Protein AF-A0A9D4CLV8-F1 (afdb_monomer_lite)

pLDDT: mean 76.29, std 23.15, range [31.86, 97.88]

Organism: Dreissena polymorpha (NCBI:txid45954)

Structure (mmCIF, N/CA/C/O backbone):
data_AF-A0A9D4CLV8-F1
#
_entry.id   AF-A0A9D4CLV8-F1
#
loop_
_atom_site.group_PDB
_atom_site.id
_atom_site.type_symbol
_atom_site.label_atom_id
_atom_site.label_alt_id
_atom_site.label_comp_id
_atom_site.label_asym_id
_atom_site.label_entity_id
_atom_site.label_seq_id
_atom_site.pdbx_PDB_ins_code
_atom_site.Cartn_x
_atom_site.Cartn_y
_atom_site.Cartn_z
_atom_site.occupancy
_atom_site.B_iso_or_equiv
_atom_site.auth_seq_id
_atom_site.auth_comp_id
_atom_site.auth_asym_id
_atom_site.auth_atom_id
_atom_site.pdbx_PDB_model_num
ATOM 1 N N . ASN A 1 1 ? -19.626 9.223 11.998 1.00 56.03 1 ASN A N 1
ATOM 2 C CA . ASN A 1 1 ? -18.799 8.449 11.043 1.00 56.03 1 ASN A CA 1
ATOM 3 C C . ASN A 1 1 ? -17.435 9.093 10.939 1.00 56.03 1 ASN A C 1
ATOM 5 O O . ASN A 1 1 ? -17.277 10.056 10.202 1.00 56.03 1 ASN A O 1
ATOM 9 N N . SER A 1 2 ? -16.484 8.570 11.696 1.00 70.06 2 SER A N 1
ATOM 10 C CA . SER A 1 2 ? -15.141 9.127 11.896 1.00 70.06 2 SER A CA 1
ATOM 11 C C . SER A 1 2 ? -14.200 8.868 10.700 1.00 70.06 2 SER A C 1
ATOM 13 O O . SER A 1 2 ? -13.215 9.575 10.534 1.00 70.06 2 SER A O 1
ATOM 15 N N . PHE A 1 3 ? -14.545 7.927 9.802 1.00 79.56 3 PHE A N 1
ATOM 16 C CA . PHE A 1 3 ? -13.792 7.626 8.574 1.00 79.56 3 PHE A CA 1
ATOM 17 C C . PHE A 1 3 ? -14.698 7.566 7.327 1.00 79.56 3 PHE A C 1
ATOM 19 O O . PHE A 1 3 ? -15.797 6.998 7.397 1.00 79.56 3 PHE A O 1
ATOM 26 N N . PRO A 1 4 ? -14.254 8.084 6.163 1.00 87.50 4 PRO A N 1
ATOM 27 C CA . PRO A 1 4 ? -14.940 7.881 4.889 1.00 87.50 4 PRO A CA 1
ATOM 28 C C . PRO A 1 4 ? -15.003 6.395 4.513 1.00 87.50 4 PRO A C 1
ATOM 30 O O . PRO A 1 4 ? -14.006 5.681 4.600 1.00 87.50 4 PRO A O 1
ATOM 33 N N . LYS A 1 5 ? -16.159 5.931 4.018 1.00 80.31 5 LYS A N 1
ATOM 34 C CA . LYS A 1 5 ? -16.398 4.506 3.701 1.00 80.31 5 LYS A CA 1
ATOM 35 C C . LYS A 1 5 ? -15.402 3.906 2.697 1.00 80.31 5 LYS A C 1
ATOM 37 O O . LYS A 1 5 ? -15.170 2.706 2.735 1.00 80.31 5 LYS A O 1
ATOM 42 N N . GLN A 1 6 ? -14.849 4.721 1.798 1.00 91.38 6 GLN A N 1
ATOM 43 C CA . GLN A 1 6 ? -13.963 4.276 0.715 1.00 91.38 6 GLN A CA 1
ATOM 44 C C . GLN A 1 6 ? -12.471 4.486 1.013 1.00 91.38 6 GLN A C 1
ATOM 46 O O . GLN A 1 6 ? -11.639 4.035 0.233 1.00 91.38 6 GLN A O 1
ATOM 51 N N . LEU A 1 7 ? -12.117 5.122 2.139 1.00 93.06 7 LEU A N 1
ATOM 52 C CA . LEU A 1 7 ? -10.733 5.496 2.457 1.00 93.06 7 LEU A CA 1
ATOM 53 C C . LEU A 1 7 ? -9.780 4.296 2.371 1.00 93.06 7 LEU A C 1
ATOM 55 O O . LEU A 1 7 ? -8.791 4.327 1.646 1.00 93.06 7 LEU A O 1
ATOM 59 N N . TRP A 1 8 ? -10.113 3.217 3.079 1.00 94.19 8 TRP A N 1
ATOM 60 C CA . TRP A 1 8 ? -9.273 2.021 3.149 1.00 94.19 8 TRP A CA 1
ATOM 61 C C . TRP A 1 8 ? -9.201 1.260 1.825 1.00 94.19 8 TRP A C 1
ATOM 63 O O . TRP A 1 8 ? -8.183 0.640 1.533 1.00 94.19 8 TRP A O 1
ATOM 73 N N . ASN A 1 9 ? -10.249 1.345 1.001 1.00 93.31 9 ASN A N 1
ATOM 74 C CA . ASN A 1 9 ? -10.238 0.744 -0.330 1.00 93.31 9 ASN A CA 1
ATOM 75 C C . ASN A 1 9 ? -9.238 1.474 -1.229 1.00 93.31 9 ASN A C 1
ATOM 77 O O . ASN A 1 9 ? -8.405 0.821 -1.839 1.00 93.31 9 ASN A O 1
ATOM 81 N N . HIS A 1 10 ? -9.223 2.811 -1.209 1.00 95.44 10 HIS A N 1
ATOM 82 C CA . HIS A 1 10 ? -8.234 3.582 -1.966 1.00 95.44 10 HIS A CA 1
ATOM 83 C C . HIS A 1 10 ? -6.796 3.279 -1.542 1.00 95.44 10 HIS A C 1
ATOM 85 O O . HIS A 1 10 ? -5.936 3.135 -2.404 1.00 95.44 10 HIS A O 1
ATOM 91 N N . TYR A 1 11 ? -6.527 3.132 -0.241 1.00 96.00 11 TYR A N 1
ATOM 92 C CA . TYR A 1 11 ? -5.196 2.723 0.221 1.00 96.00 11 TYR A CA 1
ATOM 93 C C . TYR A 1 11 ? -4.833 1.300 -0.224 1.00 96.00 11 TYR A C 1
ATOM 95 O O . TYR A 1 11 ? -3.697 1.066 -0.628 1.00 96.00 11 TYR A O 1
ATOM 103 N N . SER A 1 12 ? -5.777 0.355 -0.169 1.00 94.19 12 SER A N 1
ATOM 104 C CA . SER A 1 12 ? -5.554 -1.024 -0.626 1.00 94.19 12 SER A CA 1
ATOM 105 C C . SER A 1 12 ? -5.268 -1.079 -2.129 1.00 94.19 12 SER A C 1
ATOM 107 O O . SER A 1 12 ? -4.289 -1.695 -2.547 1.00 94.19 12 SER A O 1
ATOM 109 N N . ASP A 1 13 ? -6.076 -0.385 -2.930 1.00 95.44 13 ASP A N 1
ATOM 110 C CA . ASP A 1 13 ? -5.922 -0.316 -4.382 1.00 95.44 13 ASP A CA 1
ATOM 111 C C . ASP A 1 13 ? -4.606 0.367 -4.756 1.00 95.44 13 ASP A C 1
ATOM 113 O O . ASP A 1 13 ? -3.858 -0.147 -5.589 1.00 95.44 13 ASP A O 1
ATOM 117 N N . TYR A 1 14 ? -4.271 1.473 -4.082 1.00 97.00 14 TYR A N 1
ATOM 118 C CA . TYR A 1 14 ? -3.004 2.163 -4.290 1.00 97.00 14 TYR A CA 1
ATOM 119 C C . TYR A 1 14 ? -1.811 1.273 -3.945 1.00 97.00 14 TYR A C 1
ATOM 121 O O . TYR A 1 14 ? -0.874 1.201 -4.729 1.00 97.00 14 TYR A O 1
ATOM 129 N N . ALA A 1 15 ? -1.831 0.560 -2.813 1.00 95.50 15 ALA A N 1
ATOM 130 C CA . ALA A 1 15 ? -0.729 -0.318 -2.422 1.00 95.50 15 ALA A CA 1
ATOM 131 C C . ALA A 1 15 ? -0.494 -1.449 -3.436 1.00 95.50 15 ALA A C 1
ATOM 133 O O . ALA A 1 15 ? 0.653 -1.737 -3.782 1.00 95.50 15 ALA A O 1
ATOM 134 N N . LYS A 1 16 ? -1.575 -2.037 -3.964 1.00 94.38 16 LYS A N 1
ATOM 135 C CA . LYS A 1 16 ? -1.508 -3.045 -5.034 1.00 94.38 16 LYS A CA 1
ATOM 136 C C . LYS A 1 16 ? -0.963 -2.449 -6.327 1.00 94.38 16 LYS A C 1
ATOM 138 O O . LYS A 1 16 ? -0.052 -3.005 -6.935 1.00 94.38 16 LYS A O 1
ATOM 143 N N . GLN A 1 17 ? -1.493 -1.303 -6.748 1.00 95.88 17 GLN A N 1
ATOM 144 C CA . GLN A 1 17 ? -1.055 -0.637 -7.972 1.00 95.88 17 GLN A CA 1
ATOM 145 C C . GLN A 1 17 ? 0.387 -0.131 -7.866 1.00 95.88 17 GLN A C 1
ATOM 147 O O . GLN A 1 17 ? 1.113 -0.145 -8.859 1.00 95.88 17 GLN A O 1
ATOM 152 N N . TYR A 1 18 ? 0.823 0.254 -6.666 1.00 96.25 18 TYR A N 1
ATOM 153 C CA . TYR A 1 18 ? 2.192 0.663 -6.404 1.00 96.25 18 TYR A CA 1
ATOM 154 C C . TYR A 1 18 ? 3.173 -0.470 -6.705 1.00 96.25 18 TYR A C 1
ATOM 156 O O . TYR A 1 18 ? 4.111 -0.274 -7.472 1.00 96.25 18 TYR A O 1
ATOM 164 N N . THR A 1 19 ? 2.914 -1.664 -6.166 1.00 92.75 19 THR A N 1
ATOM 165 C CA . THR A 1 19 ? 3.750 -2.848 -6.403 1.00 92.75 19 THR A CA 1
ATOM 166 C C . THR A 1 19 ? 3.651 -3.356 -7.849 1.00 92.75 19 THR A C 1
ATOM 168 O O . THR A 1 19 ? 4.672 -3.713 -8.429 1.00 92.75 19 THR A O 1
ATOM 171 N N . ASN A 1 20 ? 2.458 -3.355 -8.452 1.00 93.56 20 ASN A N 1
ATOM 172 C CA . ASN A 1 20 ? 2.232 -4.004 -9.751 1.00 93.56 20 ASN A CA 1
ATOM 173 C C . ASN A 1 20 ? 2.528 -3.128 -10.973 1.00 93.56 20 ASN A C 1
ATOM 175 O O . ASN A 1 20 ? 2.785 -3.664 -12.046 1.00 93.56 20 ASN A O 1
ATOM 179 N N . ALA A 1 21 ? 2.431 -1.803 -10.844 1.00 95.62 21 ALA A N 1
ATOM 180 C CA . ALA A 1 21 ? 2.518 -0.892 -11.985 1.00 95.62 21 ALA A CA 1
ATOM 181 C C . ALA A 1 21 ? 3.419 0.310 -11.708 1.00 95.62 21 ALA A C 1
ATOM 183 O O . ALA A 1 21 ? 4.354 0.548 -12.461 1.00 95.62 21 ALA A O 1
ATOM 184 N N . ILE A 1 22 ? 3.183 1.052 -10.621 1.00 96.56 22 ILE A N 1
ATOM 185 C CA . ILE A 1 22 ? 3.890 2.323 -10.397 1.00 96.56 22 ILE A CA 1
ATOM 186 C C . ILE A 1 22 ? 5.390 2.085 -10.230 1.00 96.56 22 ILE A C 1
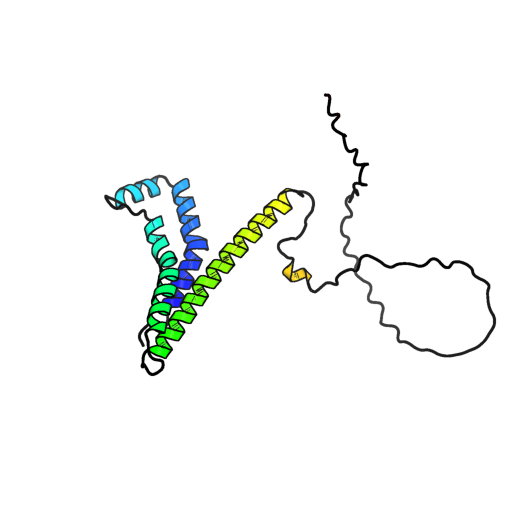ATOM 188 O O . ILE A 1 22 ? 6.169 2.732 -10.917 1.00 96.56 22 ILE A O 1
ATOM 192 N N . LYS A 1 23 ? 5.797 1.164 -9.347 1.00 95.56 23 LYS A N 1
ATOM 193 C CA . LYS A 1 23 ? 7.214 0.889 -9.090 1.00 95.56 23 LYS A CA 1
ATOM 194 C C . LYS A 1 23 ? 7.931 0.336 -10.335 1.00 95.56 23 LYS A C 1
ATOM 196 O O . LYS A 1 23 ? 8.922 0.948 -10.713 1.00 95.56 23 LYS A O 1
ATOM 201 N N . PRO A 1 24 ? 7.431 -0.710 -11.028 1.00 96.25 24 PRO A N 1
ATOM 202 C CA . PRO A 1 24 ? 8.072 -1.208 -12.248 1.00 96.25 24 PRO A CA 1
ATOM 203 C C . PRO A 1 24 ? 8.170 -0.165 -13.366 1.00 96.25 24 PRO A C 1
ATOM 205 O O . PRO A 1 24 ? 9.225 -0.021 -13.967 1.00 96.25 24 PRO A O 1
ATOM 208 N N . THR A 1 25 ? 7.098 0.594 -13.627 1.00 96.94 25 THR A N 1
ATOM 209 C CA . THR A 1 25 ? 7.114 1.642 -14.660 1.00 96.94 25 THR A CA 1
ATOM 210 C C . THR A 1 25 ? 8.063 2.776 -14.296 1.00 96.94 25 THR A C 1
ATOM 212 O O . THR A 1 25 ? 8.680 3.370 -15.175 1.00 96.94 25 THR A O 1
ATOM 215 N N . LEU A 1 26 ? 8.170 3.106 -13.008 1.00 96.50 26 LEU A N 1
ATOM 216 C CA . LEU A 1 26 ? 9.107 4.120 -12.552 1.00 96.50 26 LEU A CA 1
ATOM 217 C C . LEU A 1 26 ? 10.553 3.647 -12.741 1.00 96.50 26 LEU A C 1
ATOM 219 O O . LEU A 1 26 ? 11.355 4.424 -13.244 1.00 96.50 26 LEU A O 1
ATOM 223 N N . ASP A 1 27 ? 10.852 2.391 -12.404 1.00 95.94 27 ASP A N 1
ATOM 224 C CA . ASP A 1 27 ? 12.176 1.784 -12.597 1.00 95.94 27 ASP A CA 1
ATOM 225 C C . ASP A 1 27 ? 12.567 1.759 -14.082 1.00 95.94 27 ASP A C 1
ATOM 227 O O . ASP A 1 27 ? 13.613 2.287 -14.444 1.00 95.94 27 ASP A O 1
ATOM 231 N N . GLU A 1 28 ? 11.675 1.276 -14.953 1.00 96.88 28 GLU A N 1
ATOM 232 C CA . GLU A 1 28 ? 11.857 1.301 -16.414 1.00 96.88 28 GLU A CA 1
ATOM 233 C C . GLU A 1 28 ? 12.137 2.723 -16.922 1.00 96.88 28 GLU A C 1
ATOM 235 O O . GLU A 1 28 ? 13.056 2.957 -17.700 1.00 96.88 28 GLU A O 1
ATOM 240 N N . LYS A 1 29 ? 11.390 3.719 -16.433 1.00 96.12 29 LYS A N 1
ATOM 241 C CA . LYS A 1 29 ? 11.595 5.122 -16.811 1.00 96.12 29 LYS A CA 1
ATOM 242 C C . LYS A 1 29 ? 12.904 5.713 -16.300 1.00 96.12 29 LYS A C 1
ATOM 244 O O . LYS A 1 29 ? 13.448 6.596 -16.959 1.00 96.12 29 LYS A O 1
ATOM 249 N N . TYR A 1 30 ? 13.389 5.281 -15.141 1.00 95.25 30 TYR A N 1
ATOM 250 C CA . TYR A 1 30 ? 14.695 5.703 -14.640 1.00 95.25 30 TYR A CA 1
ATOM 251 C C . TYR A 1 30 ? 15.844 5.117 -15.467 1.00 95.25 30 TYR A C 1
ATOM 253 O O . TYR A 1 30 ? 16.860 5.798 -15.617 1.00 95.25 30 TYR A O 1
ATOM 261 N N . ASP A 1 31 ? 15.669 3.910 -16.011 1.00 95.12 31 ASP A N 1
ATOM 262 C CA . ASP A 1 31 ? 16.688 3.210 -16.796 1.00 95.12 31 ASP A CA 1
ATOM 263 C C . ASP A 1 31 ? 16.696 3.638 -18.279 1.00 95.12 31 ASP A C 1
ATOM 265 O O . ASP A 1 31 ? 17.767 3.852 -18.850 1.00 95.12 31 ASP A O 1
ATOM 269 N N . ASP A 1 32 ? 15.519 3.824 -18.889 1.00 96.25 32 ASP A N 1
ATOM 270 C CA . ASP A 1 32 ? 15.380 3.969 -20.347 1.00 96.25 32 ASP A CA 1
ATOM 271 C C . ASP A 1 32 ? 15.141 5.414 -20.837 1.00 96.25 32 ASP A C 1
ATOM 273 O O . ASP A 1 32 ? 15.265 5.690 -22.034 1.00 96.25 32 ASP A O 1
ATOM 277 N N . ASP A 1 33 ? 14.774 6.355 -19.957 1.00 97.00 33 ASP A N 1
ATOM 278 C CA . ASP A 1 33 ? 14.335 7.708 -20.343 1.00 97.00 33 ASP A CA 1
ATOM 279 C C . ASP A 1 33 ? 15.150 8.814 -19.650 1.00 97.00 33 ASP A C 1
ATOM 281 O O . ASP A 1 33 ? 14.776 9.368 -18.613 1.00 97.00 33 ASP A O 1
ATOM 285 N N . GLU A 1 34 ? 16.269 9.196 -20.270 1.00 96.25 34 GLU A N 1
ATOM 286 C CA . GLU A 1 34 ? 17.145 10.262 -19.763 1.00 96.25 34 GLU A CA 1
ATOM 287 C C . GLU A 1 34 ? 16.410 11.610 -19.629 1.00 96.25 34 GLU A C 1
ATOM 289 O O . GLU A 1 34 ? 16.605 12.334 -18.648 1.00 96.25 34 GLU A O 1
ATOM 294 N N . SER A 1 35 ? 15.490 11.918 -20.552 1.00 96.94 35 SER A N 1
ATOM 295 C CA . SER A 1 35 ? 14.710 13.162 -20.524 1.00 96.94 35 SER A CA 1
ATOM 296 C C . SER A 1 35 ? 13.776 13.232 -19.312 1.00 96.94 35 SER A C 1
ATOM 298 O O . SER A 1 35 ? 13.624 14.286 -18.685 1.00 96.94 35 SER A O 1
ATOM 300 N N . PHE A 1 36 ? 13.194 12.094 -18.927 1.00 96.38 36 PHE A N 1
ATOM 301 C CA . PHE A 1 36 ? 12.398 11.966 -17.714 1.00 96.38 36 PHE A CA 1
ATOM 302 C C . PHE A 1 36 ? 13.256 12.171 -16.463 1.00 96.38 36 PHE A C 1
ATOM 304 O O . PHE A 1 36 ? 12.866 12.921 -15.564 1.00 96.38 36 PHE A O 1
ATOM 311 N N . VAL A 1 37 ? 14.450 11.577 -16.412 1.00 95.12 37 VAL A N 1
ATOM 312 C CA . VAL A 1 37 ? 15.378 11.748 -15.285 1.00 95.12 37 VAL A CA 1
ATOM 313 C C . VAL A 1 37 ? 15.810 13.209 -15.131 1.00 95.12 37 VAL A C 1
ATOM 315 O O . VAL A 1 37 ? 15.816 13.736 -14.013 1.00 95.12 37 VAL A O 1
ATOM 318 N N . GLU A 1 38 ? 16.140 13.893 -16.226 1.00 94.81 38 GLU A N 1
ATOM 319 C CA . GLU A 1 38 ? 16.452 15.327 -16.209 1.00 94.81 38 GLU A CA 1
ATOM 320 C C . GLU A 1 38 ? 15.263 16.170 -15.743 1.00 94.81 38 GLU A C 1
ATOM 322 O O . GLU A 1 38 ? 15.422 17.047 -14.886 1.00 94.81 38 GLU A O 1
ATOM 327 N N . PHE A 1 39 ? 14.058 15.864 -16.230 1.00 95.75 39 PHE A N 1
ATOM 328 C CA . PHE A 1 39 ? 12.831 16.518 -15.784 1.00 95.75 39 PHE A CA 1
ATOM 329 C C . PHE A 1 39 ? 12.617 16.361 -14.271 1.00 95.75 39 PHE A C 1
ATOM 331 O O . PHE A 1 39 ? 12.308 17.340 -13.583 1.00 95.75 39 PHE A O 1
ATOM 338 N N . LEU A 1 40 ? 12.827 15.161 -13.723 1.00 94.50 40 LEU A N 1
ATOM 339 C CA . LEU A 1 40 ? 12.714 14.922 -12.285 1.00 94.50 40 LEU A CA 1
ATOM 340 C C . LEU A 1 40 ? 13.768 15.690 -11.483 1.00 94.50 40 LEU A C 1
ATOM 342 O O . LEU A 1 40 ? 13.431 16.264 -10.447 1.00 94.50 40 LEU A O 1
ATOM 346 N N . LYS A 1 41 ? 15.019 15.751 -11.957 1.00 91.38 41 LYS A N 1
ATOM 347 C CA . LYS A 1 41 ? 16.083 16.551 -11.323 1.00 91.38 41 LYS A CA 1
ATOM 348 C C . LYS A 1 41 ? 15.709 18.033 -11.285 1.00 91.38 41 LYS A C 1
ATOM 350 O O . LYS A 1 41 ? 15.807 18.655 -10.229 1.00 91.38 41 LYS A O 1
ATOM 355 N N . LEU A 1 42 ? 15.220 18.573 -12.402 1.00 93.12 42 LEU A N 1
ATOM 356 C CA . LEU A 1 42 ? 14.766 19.961 -12.492 1.00 93.12 42 LEU A CA 1
ATOM 357 C C . LEU A 1 42 ? 13.600 20.232 -11.533 1.00 93.12 42 LEU A C 1
ATOM 359 O O . LEU A 1 42 ? 13.588 21.247 -10.837 1.00 93.12 42 LEU A O 1
ATOM 363 N N . ARG A 1 43 ? 12.615 19.326 -11.479 1.00 92.25 43 ARG A N 1
ATOM 364 C CA . ARG A 1 43 ? 11.403 19.522 -10.675 1.00 92.25 43 ARG A CA 1
ATOM 365 C C . ARG A 1 43 ? 11.620 19.306 -9.179 1.00 92.25 43 ARG A C 1
ATOM 367 O O . ARG A 1 43 ? 10.905 19.914 -8.385 1.00 92.25 43 ARG A O 1
ATOM 374 N N . ARG A 1 44 ? 12.591 18.475 -8.792 1.00 89.69 44 ARG A N 1
ATOM 375 C CA . ARG A 1 44 ? 12.947 18.220 -7.389 1.00 89.69 44 ARG A CA 1
ATOM 376 C C . ARG A 1 44 ? 13.423 19.488 -6.677 1.00 89.69 44 ARG A C 1
ATOM 378 O O . ARG A 1 44 ? 13.140 19.652 -5.492 1.00 89.69 44 ARG A O 1
ATOM 385 N N . GLY A 1 45 ? 14.109 20.390 -7.381 1.00 86.31 45 GLY A N 1
ATOM 386 C CA . GLY A 1 45 ? 14.676 21.595 -6.774 1.00 86.31 45 GLY A CA 1
ATOM 387 C C . GLY A 1 45 ? 15.560 21.242 -5.572 1.00 86.31 45 GLY A C 1
ATOM 388 O O . GLY A 1 45 ? 16.439 20.394 -5.681 1.00 86.31 45 GLY A O 1
ATOM 389 N N . SER A 1 46 ? 15.293 21.854 -4.416 1.00 86.12 46 SER A N 1
ATOM 390 C CA . SER A 1 46 ? 15.996 21.600 -3.147 1.00 86.12 46 SER A CA 1
ATOM 391 C C . SER A 1 46 ? 15.337 20.535 -2.256 1.00 86.12 46 SER A C 1
ATOM 393 O O . SER A 1 46 ? 15.649 20.455 -1.071 1.00 86.12 46 SER A O 1
ATOM 395 N N . SER A 1 47 ? 14.374 19.760 -2.769 1.00 88.81 47 SER A N 1
ATOM 396 C CA . SER A 1 47 ? 13.725 18.694 -1.996 1.00 88.81 47 SER A CA 1
ATOM 397 C C . SER A 1 47 ? 14.666 17.508 -1.791 1.00 88.81 47 SER A C 1
ATOM 399 O O . SER A 1 47 ? 15.186 16.946 -2.753 1.00 88.81 47 SER A O 1
ATOM 401 N N . GLU A 1 48 ? 14.792 17.039 -0.552 1.00 88.75 48 GLU A N 1
ATOM 402 C CA . GLU A 1 48 ? 15.512 15.801 -0.230 1.00 88.75 48 GLU A CA 1
ATOM 403 C C . GLU A 1 48 ? 14.763 14.540 -0.693 1.00 88.75 48 GLU A C 1
ATOM 405 O O . GLU A 1 48 ? 15.379 13.500 -0.903 1.00 88.75 48 GLU A O 1
ATOM 410 N N . LEU A 1 49 ? 13.451 14.614 -0.932 1.00 92.31 49 LEU A N 1
ATOM 411 C CA . LEU A 1 49 ? 12.646 13.466 -1.359 1.00 92.31 49 LEU A CA 1
ATOM 412 C C . LEU A 1 49 ? 12.604 13.347 -2.886 1.00 92.31 49 LEU A C 1
ATOM 414 O O . LEU A 1 49 ? 12.322 14.329 -3.580 1.00 92.31 49 LEU A O 1
ATOM 418 N N . THR A 1 50 ? 12.851 12.139 -3.401 1.00 93.50 50 THR A N 1
ATOM 419 C CA . THR A 1 50 ? 12.626 11.807 -4.817 1.00 93.50 50 THR A CA 1
ATOM 420 C C . THR A 1 50 ? 11.140 11.565 -5.097 1.00 93.50 50 THR A C 1
ATOM 422 O O . THR A 1 50 ? 10.338 11.395 -4.175 1.00 93.50 50 THR A O 1
ATOM 425 N N . LEU A 1 51 ? 10.765 11.506 -6.380 1.00 94.88 51 LEU A N 1
ATOM 426 C CA . LEU A 1 51 ? 9.415 11.100 -6.776 1.00 94.88 51 LEU A CA 1
ATOM 427 C C . LEU A 1 51 ? 9.067 9.706 -6.233 1.00 94.88 51 LEU A C 1
ATOM 429 O O . LEU A 1 51 ? 7.964 9.513 -5.728 1.00 94.88 51 LEU A O 1
ATOM 433 N N . GLU A 1 52 ? 10.010 8.763 -6.279 1.00 94.38 52 GLU A N 1
ATOM 434 C CA . GLU A 1 52 ? 9.815 7.417 -5.738 1.00 94.38 52 GLU A CA 1
ATOM 435 C C . GLU A 1 52 ? 9.496 7.456 -4.241 1.00 94.38 52 GLU A C 1
ATOM 437 O O . GLU A 1 52 ? 8.510 6.853 -3.814 1.00 94.38 52 GLU A O 1
ATOM 442 N N . ASN A 1 53 ? 10.266 8.229 -3.461 1.00 94.75 53 ASN A N 1
ATOM 443 C CA . ASN A 1 53 ? 10.017 8.393 -2.028 1.00 94.75 53 ASN A CA 1
ATOM 444 C C . ASN A 1 53 ? 8.591 8.890 -1.776 1.00 94.75 53 ASN A C 1
ATOM 446 O O . ASN A 1 53 ? 7.894 8.343 -0.928 1.00 94.75 53 ASN A O 1
ATOM 450 N N . LEU A 1 54 ? 8.151 9.908 -2.523 1.00 95.62 54 LEU A N 1
ATOM 451 C CA . LEU A 1 54 ? 6.824 10.504 -2.366 1.00 95.62 54 LEU A CA 1
ATOM 452 C C . LEU A 1 54 ? 5.700 9.515 -2.692 1.00 95.62 54 LEU A C 1
ATOM 454 O O . LEU A 1 54 ? 4.715 9.443 -1.958 1.00 95.62 54 LEU A O 1
ATOM 458 N N . LEU A 1 55 ? 5.853 8.735 -3.764 1.00 96.88 55 LEU A N 1
ATOM 459 C CA . LEU A 1 55 ? 4.876 7.720 -4.167 1.00 96.88 55 LEU A CA 1
ATOM 460 C C . LEU A 1 55 ? 4.861 6.514 -3.216 1.00 96.88 55 LEU A C 1
ATOM 462 O O . LEU A 1 55 ? 3.857 5.817 -3.116 1.00 96.88 55 LEU A O 1
ATOM 466 N N . GLN A 1 56 ? 5.941 6.270 -2.475 1.00 96.50 56 GLN A N 1
ATOM 467 C CA . GLN A 1 56 ? 5.983 5.199 -1.482 1.00 96.50 56 GLN A CA 1
ATOM 468 C C . GLN A 1 56 ? 5.225 5.549 -0.187 1.00 96.50 56 GLN A C 1
ATOM 470 O O . GLN A 1 56 ? 4.749 4.646 0.508 1.00 96.50 56 GLN A O 1
ATOM 475 N N . LEU A 1 57 ? 5.070 6.840 0.139 1.00 96.44 57 LEU A N 1
ATOM 476 C CA . LEU A 1 57 ? 4.491 7.294 1.412 1.00 96.44 57 LEU A CA 1
ATOM 477 C C . LEU A 1 57 ? 3.106 6.696 1.725 1.00 96.44 57 LEU A C 1
ATOM 479 O O . LEU A 1 57 ? 2.922 6.228 2.850 1.00 96.44 57 LEU A O 1
ATOM 483 N N . PRO A 1 58 ? 2.125 6.635 0.797 1.00 96.38 58 PRO A N 1
ATOM 484 C CA . PRO A 1 58 ? 0.813 6.061 1.110 1.00 96.38 58 PRO A CA 1
ATOM 485 C C . PRO A 1 58 ? 0.880 4.577 1.489 1.00 96.38 58 PRO A C 1
ATOM 487 O O . PRO A 1 58 ? 0.088 4.115 2.306 1.00 96.38 58 PRO A O 1
ATOM 490 N N . VAL A 1 59 ? 1.846 3.837 0.935 1.00 96.06 59 VAL A N 1
ATOM 491 C CA . VAL A 1 59 ? 2.087 2.430 1.281 1.00 96.06 59 VAL A CA 1
ATOM 492 C C . VAL A 1 59 ? 2.699 2.323 2.678 1.00 96.06 59 VAL A C 1
ATOM 494 O O . VAL A 1 59 ? 2.265 1.497 3.478 1.00 96.06 59 VAL A O 1
ATOM 497 N N . GLN A 1 60 ? 3.664 3.189 2.999 1.00 96.31 60 GLN A N 1
ATOM 498 C CA . GLN A 1 60 ? 4.307 3.252 4.320 1.00 96.31 60 GLN A CA 1
ATOM 499 C C . GLN A 1 60 ? 3.344 3.690 5.428 1.00 96.31 60 GLN A C 1
ATOM 501 O O . GLN A 1 60 ? 3.493 3.285 6.578 1.00 96.31 60 GLN A O 1
ATOM 506 N N . ARG A 1 61 ? 2.317 4.468 5.082 1.00 97.12 61 ARG A N 1
ATOM 507 C CA . ARG A 1 61 ? 1.325 4.961 6.037 1.00 97.12 61 ARG A CA 1
ATOM 508 C C . ARG A 1 61 ? 0.410 3.862 6.587 1.00 97.12 61 ARG A C 1
ATOM 510 O O . ARG A 1 61 ? -0.111 4.002 7.688 1.00 97.12 61 ARG A O 1
ATOM 517 N N . ILE A 1 62 ? 0.210 2.768 5.850 1.00 97.06 62 ILE A N 1
ATOM 518 C CA . ILE A 1 62 ? -0.704 1.682 6.242 1.00 97.06 62 ILE A CA 1
ATOM 519 C C . ILE A 1 62 ? -0.270 1.022 7.572 1.00 97.06 62 ILE A C 1
ATOM 521 O O . ILE A 1 62 ? -1.089 0.999 8.492 1.00 97.06 62 ILE A O 1
ATOM 525 N N . PRO A 1 63 ? 0.987 0.559 7.744 1.00 97.19 63 PRO A N 1
ATOM 526 C CA . PRO A 1 63 ? 1.474 0.064 9.037 1.00 97.19 63 PRO A CA 1
ATOM 527 C C . PRO A 1 63 ? 1.378 1.082 10.178 1.00 97.19 63 PRO A C 1
ATOM 529 O O . PRO A 1 63 ? 1.072 0.723 11.313 1.00 97.19 63 PRO A O 1
ATOM 532 N N . GLU A 1 64 ? 1.617 2.363 9.889 1.00 97.88 64 GLU A N 1
ATOM 533 C CA . GLU A 1 64 ? 1.501 3.419 10.897 1.00 97.88 64 GLU A CA 1
ATOM 534 C C . GLU A 1 64 ? 0.054 3.577 11.372 1.00 97.88 64 GLU A C 1
ATOM 536 O O . GLU A 1 64 ? -0.190 3.693 12.570 1.00 97.88 64 GLU A O 1
ATOM 541 N N . TYR A 1 65 ? -0.918 3.515 10.457 1.00 97.44 65 TYR A N 1
ATOM 542 C CA . TYR A 1 65 ? -2.330 3.512 10.828 1.00 97.44 65 TYR A CA 1
ATOM 543 C C . TYR A 1 65 ? -2.723 2.277 11.636 1.00 97.44 65 TYR A C 1
ATOM 545 O O . TYR A 1 65 ? -3.515 2.430 12.560 1.00 97.44 65 TYR A O 1
ATOM 553 N N . ASP A 1 66 ? -2.174 1.090 11.350 1.00 97.50 66 ASP A N 1
ATOM 554 C CA . ASP A 1 66 ? -2.426 -0.095 12.186 1.00 97.50 66 ASP A CA 1
ATOM 555 C C . ASP A 1 66 ? -2.002 0.192 13.628 1.00 97.50 66 ASP A C 1
ATOM 557 O O . ASP A 1 66 ? -2.791 0.043 14.560 1.00 97.50 66 ASP A O 1
ATOM 561 N N . LYS A 1 67 ? -0.783 0.712 13.811 1.00 97.81 67 LYS A N 1
ATOM 562 C CA . LYS A 1 67 ? -0.274 1.106 15.127 1.00 97.81 67 LYS A CA 1
ATOM 563 C C . LYS A 1 67 ? -1.184 2.134 15.808 1.00 97.81 67 LYS A C 1
ATOM 565 O O . LYS A 1 67 ? -1.662 1.878 16.909 1.00 97.81 67 LYS A O 1
ATOM 570 N N . TYR A 1 68 ? -1.455 3.264 15.155 1.00 97.44 68 TYR A N 1
ATOM 571 C CA . TYR A 1 68 ? -2.219 4.358 15.763 1.00 97.44 68 TYR A CA 1
ATOM 572 C C . TYR A 1 68 ? -3.656 3.966 16.105 1.00 97.44 68 TYR A C 1
ATOM 574 O O . TYR A 1 68 ? -4.171 4.363 17.146 1.00 97.44 68 TYR A O 1
ATOM 582 N N . LEU A 1 69 ? -4.320 3.197 15.238 1.00 96.81 69 LEU A N 1
ATOM 583 C CA . LEU A 1 69 ? -5.700 2.776 15.471 1.00 96.81 69 LEU A CA 1
ATOM 584 C C . LEU A 1 69 ? -5.784 1.742 16.595 1.00 96.81 69 LEU A C 1
ATOM 586 O O . LEU A 1 69 ? -6.729 1.794 17.376 1.00 96.81 69 LEU A O 1
ATOM 590 N N . ASN A 1 70 ? -4.801 0.844 16.707 1.00 96.69 70 ASN A N 1
ATOM 591 C CA . ASN A 1 70 ? -4.740 -0.114 17.809 1.00 96.69 70 ASN A CA 1
ATOM 592 C C . ASN A 1 70 ? -4.455 0.578 19.149 1.00 96.69 70 ASN A C 1
ATOM 594 O O . ASN A 1 70 ? -5.123 0.267 20.132 1.00 96.69 70 ASN A O 1
ATOM 598 N N . GLU A 1 71 ? -3.518 1.529 19.188 1.00 97.56 71 GLU A N 1
ATOM 599 C CA . GLU A 1 71 ? -3.239 2.338 20.385 1.00 97.56 71 GLU A CA 1
ATOM 600 C C . GLU A 1 71 ? -4.482 3.129 20.812 1.00 97.56 71 GLU A C 1
ATOM 602 O O . GLU A 1 71 ? -4.900 3.064 21.964 1.00 97.56 71 GLU A O 1
ATOM 607 N N . LEU A 1 72 ? -5.145 3.803 19.868 1.00 96.38 72 LEU A N 1
ATOM 608 C CA . LEU A 1 72 ? -6.359 4.560 20.162 1.00 96.38 72 LEU A CA 1
ATOM 609 C C . LEU A 1 72 ? -7.502 3.656 20.647 1.00 96.38 72 LEU A C 1
ATOM 611 O O . LEU A 1 72 ? -8.255 4.047 21.536 1.00 96.38 72 LEU A O 1
ATOM 615 N N . LEU A 1 73 ? -7.645 2.452 20.083 1.00 95.81 73 LEU A N 1
ATOM 616 C CA . LEU A 1 73 ? -8.703 1.513 20.464 1.00 95.81 73 LEU A CA 1
ATOM 617 C C . LEU A 1 73 ? -8.517 0.981 21.888 1.00 95.81 73 LEU A C 1
ATOM 619 O O . LEU A 1 73 ? -9.510 0.769 22.576 1.00 95.81 73 LEU A O 1
ATOM 623 N N . GLN A 1 74 ? -7.271 0.790 22.329 1.00 95.94 74 GLN A N 1
ATOM 624 C CA . GLN A 1 74 ? -6.958 0.362 23.698 1.00 95.94 74 GLN A CA 1
ATOM 625 C C . GLN A 1 74 ? -7.347 1.417 24.739 1.00 95.94 74 GLN A C 1
ATOM 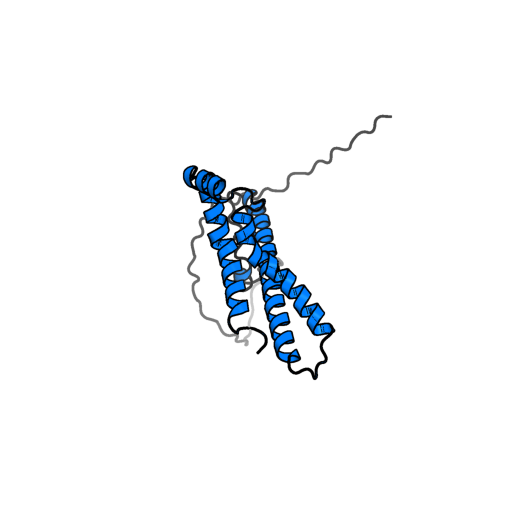627 O O . GLN A 1 74 ? -7.816 1.063 25.816 1.00 95.94 74 GLN A O 1
ATOM 632 N N . GLU A 1 75 ? -7.206 2.696 24.394 1.00 96.62 75 GLU A N 1
ATOM 633 C CA . GLU A 1 75 ? -7.547 3.827 25.267 1.00 96.62 75 GLU A CA 1
ATOM 634 C C . GLU A 1 75 ? -9.030 4.243 25.177 1.00 96.62 75 GLU A C 1
ATOM 636 O O . GLU A 1 75 ? -9.478 5.132 25.902 1.00 96.62 75 GLU A O 1
ATOM 641 N N . THR A 1 76 ? -9.817 3.628 24.285 1.00 95.75 76 THR A N 1
ATOM 642 C CA . THR A 1 76 ? -11.227 3.986 24.066 1.00 95.75 76 THR A CA 1
ATOM 643 C C . THR A 1 76 ? -12.164 3.023 24.798 1.00 95.75 76 THR A C 1
ATOM 645 O O . THR A 1 76 ? -12.136 1.816 24.563 1.00 95.75 76 THR A O 1
ATOM 648 N N . ASP A 1 77 ? -13.055 3.560 25.639 1.00 94.88 77 ASP A N 1
ATOM 649 C CA . ASP A 1 77 ? -14.084 2.779 26.341 1.00 94.88 77 ASP A CA 1
ATOM 650 C C . ASP A 1 77 ? -15.029 2.071 25.340 1.00 94.88 77 ASP A C 1
ATOM 652 O O . ASP A 1 77 ? -15.495 2.715 24.393 1.00 94.88 77 ASP A O 1
ATOM 656 N N . PRO A 1 78 ? -15.371 0.782 25.535 1.00 93.56 78 PRO A N 1
ATOM 657 C CA . PRO A 1 78 ? -16.373 0.079 24.728 1.00 93.56 78 PRO A CA 1
ATOM 658 C C . PRO A 1 78 ? -17.743 0.771 24.618 1.00 93.56 78 PRO A C 1
ATOM 660 O O . PRO A 1 78 ? -18.452 0.571 23.636 1.00 93.56 78 PRO A O 1
ATOM 663 N N . GLY A 1 79 ? -18.134 1.582 25.603 1.00 94.50 79 GLY A N 1
ATOM 664 C CA . GLY A 1 79 ? -19.357 2.389 25.583 1.00 94.50 79 GLY A CA 1
ATOM 665 C C . GLY A 1 79 ? -19.244 3.696 24.789 1.00 94.50 79 GLY A C 1
ATOM 666 O O . GLY A 1 79 ? -20.236 4.416 24.652 1.00 94.50 79 GLY A O 1
ATOM 667 N N . HIS A 1 80 ? -18.060 4.035 24.274 1.00 95.19 80 HIS A N 1
ATOM 668 C CA . HIS A 1 80 ? -17.834 5.261 23.516 1.00 95.19 80 HIS A CA 1
ATOM 669 C C . HIS A 1 80 ? -18.506 5.192 22.128 1.00 95.19 80 HIS A C 1
ATOM 671 O O . HIS A 1 80 ? -18.364 4.189 21.426 1.00 95.19 80 HIS A O 1
ATOM 677 N N . PRO A 1 81 ? -19.171 6.265 21.651 1.00 93.88 81 PRO A N 1
ATOM 678 C CA . PRO A 1 81 ? -19.879 6.263 20.363 1.00 93.88 81 PRO A CA 1
ATOM 679 C C . PRO A 1 81 ? -18.988 5.965 19.143 1.00 93.88 81 PRO A C 1
ATOM 681 O O . PRO A 1 81 ? -19.483 5.494 18.120 1.00 93.88 81 PRO A O 1
ATOM 684 N N . ASP A 1 82 ? -17.680 6.224 19.231 1.00 92.56 82 ASP A N 1
ATOM 685 C CA . ASP A 1 82 ? -16.725 5.917 18.157 1.00 92.56 82 ASP A CA 1
ATOM 686 C C . ASP A 1 82 ? -16.100 4.514 18.238 1.00 92.56 82 ASP A C 1
ATOM 688 O O . ASP A 1 82 ? -15.430 4.115 17.283 1.00 92.56 82 ASP A O 1
ATOM 692 N N . TYR A 1 83 ? -16.320 3.745 19.313 1.00 95.06 83 TYR A N 1
ATOM 693 C CA . TYR A 1 83 ? -15.646 2.456 19.528 1.00 95.06 83 TYR A CA 1
ATOM 694 C C . TYR A 1 83 ? -15.855 1.487 18.352 1.00 95.06 83 TYR A C 1
ATOM 696 O O . TYR A 1 83 ? -14.897 0.972 17.773 1.00 95.06 83 TYR A O 1
ATOM 704 N N . ASP A 1 84 ? -17.100 1.325 17.898 1.00 94.06 84 ASP A N 1
ATOM 705 C CA . ASP A 1 84 ? -17.446 0.452 16.768 1.00 94.06 84 ASP A CA 1
ATOM 706 C C . ASP A 1 84 ? -16.849 0.917 15.434 1.00 94.06 84 ASP A C 1
ATOM 708 O O . ASP A 1 84 ? -16.570 0.119 14.531 1.00 94.06 84 ASP A O 1
ATOM 712 N N . HIS A 1 85 ? -16.710 2.228 15.243 1.00 92.12 85 HIS A N 1
ATOM 713 C CA . HIS A 1 85 ? -16.096 2.783 14.040 1.00 92.12 85 HIS A CA 1
ATOM 714 C C . HIS A 1 85 ? -14.587 2.553 14.045 1.00 92.12 85 HIS A C 1
ATOM 716 O O . HIS A 1 85 ? -14.027 2.143 13.026 1.00 92.12 85 HIS A O 1
ATOM 722 N N . LEU A 1 86 ? -13.961 2.770 15.198 1.00 95.00 86 LEU A N 1
ATOM 723 C CA . LEU A 1 86 ? -12.537 2.591 15.414 1.00 95.00 86 LEU A CA 1
ATOM 724 C C . LEU A 1 86 ? -12.127 1.121 15.303 1.00 95.00 86 LEU A C 1
ATOM 726 O O . LEU A 1 86 ? -11.202 0.808 14.561 1.00 95.00 86 LEU A O 1
ATOM 730 N N . SER A 1 87 ? -12.871 0.215 15.939 1.00 95.62 87 SER A N 1
ATOM 731 C CA . SER A 1 87 ? -12.634 -1.231 15.880 1.00 95.62 87 SER A CA 1
ATOM 732 C C . SER A 1 87 ? -12.683 -1.763 14.443 1.00 95.62 87 SER A C 1
ATOM 734 O O . SER A 1 87 ? -11.782 -2.473 13.995 1.00 95.62 87 SER A O 1
ATOM 736 N N . ARG A 1 88 ? -13.678 -1.335 13.652 1.00 94.88 88 ARG A N 1
ATOM 737 C CA . ARG A 1 88 ? -13.763 -1.697 12.226 1.00 94.88 88 ARG A CA 1
ATOM 738 C C . ARG A 1 88 ? -12.612 -1.134 11.398 1.00 94.88 88 ARG A C 1
ATOM 740 O O . ARG A 1 88 ? -12.134 -1.819 10.496 1.00 94.88 88 ARG A O 1
ATOM 747 N N . ALA A 1 89 ? -12.192 0.101 11.668 1.00 95.25 89 ALA A N 1
ATOM 748 C CA . ALA A 1 89 ? -11.054 0.704 10.984 1.00 95.25 89 ALA A CA 1
ATOM 749 C C . ALA A 1 89 ? -9.753 -0.044 11.315 1.00 95.25 89 ALA A C 1
ATOM 751 O O . ALA A 1 89 ? -9.050 -0.450 10.393 1.00 95.25 89 ALA A O 1
ATOM 752 N N . ALA A 1 90 ? -9.489 -0.306 12.598 1.00 96.12 90 ALA A N 1
ATOM 753 C CA . ALA A 1 90 ? -8.334 -1.072 13.060 1.00 96.12 90 ALA A CA 1
ATOM 754 C C . ALA A 1 90 ? -8.296 -2.465 12.414 1.00 96.12 90 ALA A C 1
ATOM 756 O O . ALA A 1 90 ? -7.304 -2.830 11.790 1.00 96.12 90 ALA A O 1
ATOM 757 N N . ALA A 1 91 ? -9.414 -3.200 12.440 1.00 96.25 91 ALA A N 1
ATOM 758 C CA . ALA A 1 91 ? -9.511 -4.511 11.801 1.00 96.25 91 ALA A CA 1
ATOM 759 C C . ALA A 1 91 ? -9.230 -4.453 10.288 1.00 96.25 91 ALA A C 1
ATOM 761 O O . ALA A 1 91 ? -8.540 -5.322 9.749 1.00 96.25 91 ALA A O 1
ATOM 762 N N . LYS A 1 92 ? -9.731 -3.422 9.594 1.00 95.56 92 LYS A N 1
ATOM 763 C CA . LYS A 1 92 ? -9.518 -3.265 8.150 1.00 95.56 92 LYS A CA 1
ATOM 764 C C . LYS A 1 92 ? -8.059 -2.965 7.811 1.00 95.56 92 LYS A C 1
ATOM 766 O O . LYS A 1 92 ? -7.530 -3.555 6.871 1.00 95.56 92 LYS A O 1
ATOM 771 N N . VAL A 1 93 ? -7.411 -2.073 8.555 1.00 96.56 93 VAL A N 1
ATOM 772 C CA . VAL A 1 93 ? -5.997 -1.742 8.334 1.00 96.56 93 VAL A CA 1
ATOM 773 C C . VAL A 1 93 ? -5.103 -2.924 8.698 1.00 96.56 93 VAL A C 1
ATOM 775 O O . VAL A 1 93 ? -4.212 -3.266 7.923 1.00 96.56 93 VAL A O 1
ATOM 778 N N . ARG A 1 94 ? -5.405 -3.626 9.795 1.00 97.62 94 ARG A N 1
ATOM 779 C CA . ARG A 1 94 ? -4.704 -4.851 10.187 1.00 97.62 94 ARG A CA 1
ATOM 780 C C . ARG A 1 94 ? -4.751 -5.917 9.098 1.00 97.62 94 ARG A C 1
ATOM 782 O O . ARG A 1 94 ? -3.740 -6.552 8.809 1.00 97.62 94 ARG A O 1
ATOM 789 N N . GLN A 1 95 ? -5.914 -6.092 8.470 1.00 96.81 95 GLN A N 1
ATOM 790 C CA . GLN A 1 95 ? -6.064 -6.979 7.319 1.00 96.81 95 GLN A CA 1
ATOM 791 C C . GLN A 1 95 ? -5.146 -6.553 6.164 1.00 96.81 95 GLN A C 1
ATOM 793 O O . GLN A 1 95 ? -4.473 -7.403 5.597 1.00 96.81 95 GLN A O 1
ATOM 798 N N . MET A 1 96 ? -5.087 -5.261 5.832 1.00 96.12 96 MET A N 1
ATOM 799 C CA . MET A 1 96 ? -4.234 -4.760 4.745 1.00 96.12 96 MET A CA 1
ATOM 800 C C . MET A 1 96 ? -2.740 -4.968 5.019 1.00 96.12 96 MET A C 1
ATOM 802 O O . MET A 1 96 ? -1.999 -5.304 4.099 1.00 96.12 96 MET A O 1
ATOM 806 N N . VAL A 1 97 ? -2.298 -4.778 6.267 1.00 97.31 97 VAL A N 1
ATOM 807 C CA . VAL A 1 97 ? -0.915 -5.076 6.677 1.00 97.31 97 VAL A CA 1
ATOM 808 C C . VAL A 1 97 ? -0.622 -6.557 6.472 1.00 97.31 97 VAL A C 1
ATOM 810 O O . VAL A 1 97 ? 0.336 -6.894 5.781 1.00 97.31 97 VAL A O 1
ATOM 813 N N . LYS A 1 98 ? -1.494 -7.431 6.986 1.00 96.75 98 LYS A N 1
ATOM 814 C CA . LYS A 1 98 ? -1.328 -8.879 6.865 1.00 96.75 98 LYS A CA 1
ATOM 815 C C . LYS A 1 98 ? -1.313 -9.348 5.408 1.00 96.75 98 LYS A C 1
ATOM 817 O O . LYS A 1 98 ? -0.438 -10.110 5.030 1.00 96.75 98 LYS A O 1
ATOM 822 N N . GLU A 1 99 ? -2.244 -8.874 4.580 1.00 94.31 99 GLU A N 1
ATOM 823 C CA . GLU A 1 99 ? -2.287 -9.212 3.148 1.00 94.31 99 GLU A CA 1
ATOM 824 C C . GLU A 1 99 ? -0.959 -8.892 2.454 1.00 94.31 99 GLU A C 1
ATOM 826 O O . GLU A 1 99 ? -0.503 -9.652 1.602 1.00 94.31 99 GLU A O 1
ATOM 831 N N . ARG A 1 100 ? -0.317 -7.786 2.841 1.00 91.12 100 ARG A N 1
ATOM 832 C CA . ARG A 1 100 ? 0.974 -7.382 2.289 1.00 91.12 100 ARG A CA 1
ATOM 833 C C . ARG A 1 100 ? 2.140 -8.207 2.836 1.00 91.12 100 ARG A C 1
ATOM 835 O O . ARG A 1 100 ? 3.061 -8.504 2.082 1.00 91.12 100 ARG A O 1
ATOM 842 N N . GLU A 1 101 ? 2.116 -8.577 4.114 1.00 94.44 101 GLU A N 1
ATOM 843 C CA . GLU A 1 101 ? 3.088 -9.512 4.700 1.00 94.44 101 GLU A CA 1
ATOM 844 C C . GLU A 1 101 ? 3.018 -10.881 4.007 1.00 94.44 101 GLU A C 1
ATOM 846 O O . GLU A 1 101 ? 4.044 -11.385 3.547 1.00 94.44 101 GLU A O 1
ATOM 851 N N . ASP A 1 102 ? 1.806 -11.419 3.843 1.00 94.56 102 ASP A N 1
ATOM 852 C CA . ASP A 1 102 ? 1.547 -12.684 3.150 1.00 94.56 102 ASP A CA 1
ATOM 853 C C . ASP A 1 102 ? 2.020 -12.611 1.680 1.00 94.56 102 ASP A C 1
ATOM 855 O O . ASP A 1 102 ? 2.619 -13.551 1.157 1.00 94.56 102 ASP A O 1
ATOM 859 N N . GLU A 1 103 ? 1.794 -11.486 0.991 1.00 90.94 103 GLU A N 1
ATOM 860 C CA . GLU A 1 103 ? 2.270 -11.260 -0.381 1.00 90.94 103 GLU A CA 1
ATOM 861 C C . GLU A 1 103 ? 3.803 -11.280 -0.476 1.00 90.94 103 GLU A C 1
ATOM 863 O O . GLU A 1 103 ? 4.358 -11.965 -1.338 1.00 90.94 103 GLU A O 1
ATOM 868 N N . LEU A 1 104 ? 4.499 -10.588 0.431 1.00 90.25 104 LEU A N 1
ATOM 869 C CA . LEU A 1 104 ? 5.964 -10.583 0.480 1.00 90.25 104 LEU A CA 1
ATOM 870 C C . LEU A 1 104 ? 6.526 -11.978 0.772 1.00 90.25 104 LEU A C 1
ATOM 872 O O . LEU A 1 104 ? 7.477 -12.409 0.114 1.00 90.25 104 LEU A O 1
ATOM 876 N N . GLU A 1 105 ? 5.921 -12.707 1.710 1.00 94.50 105 GLU A N 1
ATOM 877 C CA . GLU A 1 105 ? 6.310 -14.083 2.016 1.00 94.50 105 GLU A CA 1
ATOM 878 C C . GLU A 1 105 ? 6.119 -15.000 0.798 1.00 94.50 105 GLU A C 1
ATOM 880 O O . GLU A 1 105 ? 7.013 -15.779 0.449 1.00 94.50 105 GLU A O 1
ATOM 885 N N . ASN A 1 106 ? 4.988 -14.872 0.102 1.00 91.12 106 ASN A N 1
ATOM 886 C CA . ASN A 1 106 ? 4.700 -15.630 -1.112 1.00 91.12 106 ASN A CA 1
ATOM 887 C C . ASN A 1 106 ? 5.701 -15.325 -2.232 1.00 91.12 106 ASN A C 1
ATOM 889 O O . ASN A 1 106 ? 6.186 -16.252 -2.886 1.00 91.12 106 ASN A O 1
ATOM 893 N N . MET A 1 107 ? 6.067 -14.055 -2.428 1.00 88.69 107 MET A N 1
ATOM 894 C CA . MET A 1 107 ? 7.096 -13.661 -3.394 1.00 88.69 107 MET A CA 1
ATOM 895 C C . MET A 1 107 ? 8.461 -14.272 -3.060 1.00 88.69 107 MET A C 1
ATOM 897 O O . MET A 1 107 ? 9.145 -14.797 -3.943 1.00 88.69 107 MET A O 1
ATOM 901 N N . ASP A 1 108 ? 8.858 -14.255 -1.791 1.00 91.38 108 ASP A N 1
ATOM 902 C CA . ASP A 1 108 ? 10.114 -14.856 -1.346 1.00 91.38 108 ASP A CA 1
ATOM 903 C C . ASP A 1 108 ? 10.116 -16.381 -1.505 1.00 91.38 108 ASP A C 1
ATOM 905 O O . ASP A 1 108 ? 11.108 -16.969 -1.950 1.00 91.38 108 ASP A O 1
ATOM 909 N N . ASN A 1 109 ? 8.999 -17.035 -1.192 1.00 91.81 109 ASN A N 1
ATOM 910 C CA . ASN A 1 109 ? 8.817 -18.467 -1.411 1.00 91.81 109 ASN A CA 1
ATOM 911 C C . ASN A 1 109 ? 8.894 -18.820 -2.900 1.00 91.81 109 ASN A C 1
ATOM 913 O O . ASN A 1 109 ? 9.575 -19.782 -3.267 1.00 91.81 109 ASN A O 1
ATOM 917 N N . MET A 1 110 ? 8.282 -18.009 -3.764 1.00 89.62 110 MET A N 1
ATOM 918 C CA . MET A 1 110 ? 8.353 -18.168 -5.215 1.00 89.62 110 MET A CA 1
ATOM 919 C C . MET A 1 110 ? 9.794 -18.041 -5.725 1.00 89.62 110 MET A C 1
ATOM 921 O O . MET A 1 110 ? 10.270 -18.934 -6.426 1.00 89.62 110 MET A O 1
ATOM 925 N N . ARG A 1 111 ? 10.544 -17.027 -5.278 1.00 89.81 111 ARG A N 1
ATOM 926 C CA . ARG A 1 111 ? 11.973 -16.870 -5.611 1.00 89.81 111 ARG A CA 1
ATOM 927 C C . ARG A 1 111 ? 12.816 -18.054 -5.143 1.00 89.81 111 ARG A C 1
ATOM 929 O O . ARG A 1 111 ? 13.689 -18.532 -5.868 1.00 89.81 111 ARG A O 1
ATOM 936 N N . ARG A 1 112 ? 12.582 -18.565 -3.927 1.00 90.56 112 ARG A N 1
ATOM 937 C CA . ARG A 1 112 ? 13.262 -19.782 -3.437 1.00 90.56 112 ARG A CA 1
ATOM 938 C C . ARG A 1 112 ? 12.962 -20.973 -4.340 1.00 90.56 112 ARG A C 1
ATOM 940 O O . ARG A 1 112 ? 13.866 -21.761 -4.615 1.00 90.56 112 ARG A O 1
ATOM 947 N N . MET A 1 113 ? 11.727 -21.076 -4.822 1.00 88.81 113 MET A N 1
ATOM 948 C CA . MET A 1 113 ? 11.308 -22.155 -5.702 1.00 88.81 113 MET A CA 1
ATOM 949 C C . MET A 1 113 ? 11.971 -22.093 -7.079 1.00 88.81 113 MET A C 1
ATOM 951 O O . MET A 1 113 ? 12.462 -23.107 -7.575 1.00 88.81 113 MET A O 1
ATOM 955 N N . GLU A 1 114 ? 12.067 -20.905 -7.670 1.00 87.06 114 GLU A N 1
ATOM 956 C CA . GLU A 1 114 ? 12.775 -20.683 -8.936 1.00 87.06 114 GLU A CA 1
ATOM 957 C C . GLU A 1 114 ? 14.246 -21.102 -8.847 1.00 87.06 114 GLU A C 1
ATOM 959 O O . GLU A 1 114 ? 14.773 -21.757 -9.746 1.00 87.06 114 GLU A O 1
ATOM 964 N N . ARG A 1 115 ? 14.905 -20.821 -7.717 1.00 89.75 115 ARG A N 1
ATOM 965 C CA . ARG A 1 115 ? 16.289 -21.262 -7.481 1.00 89.75 115 ARG A CA 1
ATOM 966 C C . ARG A 1 115 ? 16.434 -22.781 -7.451 1.00 89.75 115 ARG A C 1
ATOM 968 O O . ARG A 1 115 ? 17.489 -23.289 -7.826 1.00 89.75 115 ARG A O 1
ATOM 975 N N . VAL A 1 116 ? 15.420 -23.508 -6.978 1.00 90.12 116 VAL A N 1
ATOM 976 C CA . VAL A 1 116 ? 15.411 -24.977 -7.039 1.00 90.12 116 VAL A CA 1
ATOM 977 C C . VAL A 1 116 ? 15.259 -25.427 -8.486 1.00 90.12 116 VAL A C 1
ATOM 979 O O . VAL A 1 116 ? 16.061 -26.238 -8.938 1.00 90.12 116 VAL A O 1
ATOM 982 N N . GLN A 1 117 ? 14.304 -24.858 -9.223 1.00 85.75 117 GLN A N 1
ATOM 983 C CA . GLN A 1 117 ? 14.085 -25.175 -10.635 1.00 85.75 117 GLN A CA 1
ATOM 984 C C . GLN A 1 117 ? 15.348 -24.945 -11.484 1.00 85.75 117 GLN A C 1
ATOM 986 O O . GLN A 1 117 ? 15.684 -25.780 -12.318 1.00 85.75 117 GLN A O 1
ATOM 991 N N . TYR A 1 118 ? 16.105 -23.875 -11.222 1.00 87.94 118 TYR A N 1
ATOM 992 C CA . TYR A 1 118 ? 17.369 -23.591 -11.914 1.00 87.94 118 TYR A CA 1
ATOM 993 C C . TYR A 1 118 ? 18.413 -24.715 -11.778 1.00 87.94 118 TYR A C 1
ATOM 995 O O . TYR A 1 118 ? 19.231 -24.916 -12.673 1.00 87.94 118 TYR A O 1
ATOM 1003 N N . LYS A 1 119 ? 18.387 -25.485 -10.682 1.00 90.88 119 LYS A N 1
ATOM 1004 C CA . LYS A 1 119 ? 19.293 -26.632 -10.492 1.00 90.88 119 LYS A CA 1
ATOM 1005 C C . LYS A 1 119 ? 18.914 -27.849 -11.339 1.00 90.88 119 LYS A C 1
ATOM 1007 O O . LYS A 1 119 ? 19.748 -28.732 -11.508 1.00 90.88 119 LYS A O 1
ATOM 1012 N N . PHE A 1 120 ? 17.693 -27.888 -11.870 1.00 90.81 120 PHE A N 1
ATOM 1013 C CA . PHE A 1 120 ? 17.172 -28.975 -12.697 1.00 90.81 120 PHE A CA 1
ATOM 1014 C C . PHE A 1 120 ? 16.613 -28.420 -14.018 1.00 90.81 120 PHE A C 1
ATOM 1016 O O . PHE A 1 120 ? 15.409 -28.470 -14.260 1.00 90.81 120 PHE A O 1
ATOM 1023 N N . PRO A 1 121 ? 17.468 -27.875 -14.902 1.00 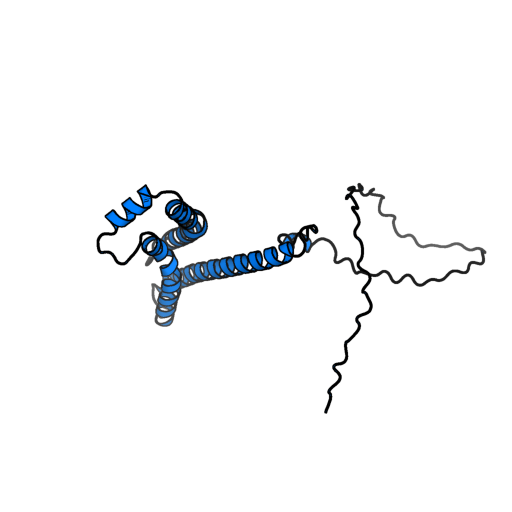84.06 121 PRO A N 1
ATOM 1024 C CA . PRO A 1 121 ? 17.025 -27.148 -16.096 1.00 84.06 121 PRO A CA 1
ATOM 1025 C C . PRO A 1 121 ? 16.239 -28.005 -17.100 1.00 84.06 121 PRO A C 1
ATOM 1027 O O . PRO A 1 121 ? 15.509 -27.459 -17.921 1.00 84.06 121 PRO A O 1
ATOM 1030 N N . HIS A 1 122 ? 16.371 -29.332 -17.034 1.00 87.06 122 HIS A N 1
ATOM 1031 C CA . HIS A 1 122 ? 15.683 -30.272 -17.923 1.00 87.06 122 HIS A CA 1
ATOM 1032 C C . HIS A 1 122 ? 14.496 -30.989 -17.260 1.00 87.06 122 HIS A C 1
ATOM 1034 O O . HIS A 1 122 ? 13.770 -31.703 -17.950 1.00 87.06 122 HIS A O 1
ATOM 1040 N N . ASP A 1 123 ? 14.273 -30.800 -15.954 1.00 84.25 123 ASP A N 1
ATOM 1041 C CA . ASP A 1 123 ? 13.150 -31.414 -15.245 1.00 84.25 123 ASP A CA 1
ATOM 1042 C C . ASP A 1 123 ? 12.082 -30.359 -14.949 1.00 84.25 123 ASP A C 1
ATOM 1044 O O . ASP A 1 123 ? 12.308 -29.444 -14.163 1.00 84.25 123 ASP A O 1
ATOM 1048 N N . ASP A 1 124 ? 10.887 -30.494 -15.524 1.00 80.00 124 ASP A N 1
ATOM 1049 C CA . ASP A 1 124 ? 9.730 -29.704 -15.090 1.00 80.00 124 ASP A CA 1
ATOM 1050 C C . ASP A 1 124 ? 9.189 -30.267 -13.765 1.00 80.00 124 ASP A C 1
ATOM 1052 O O . ASP A 1 124 ? 8.442 -31.250 -13.727 1.00 80.00 124 ASP A O 1
ATOM 1056 N N . LEU A 1 125 ? 9.594 -29.651 -12.653 1.00 79.56 125 LEU A N 1
ATOM 1057 C CA . LEU A 1 125 ? 9.204 -30.065 -11.304 1.00 79.56 125 LEU A CA 1
ATOM 1058 C C . LEU A 1 125 ? 7.797 -29.546 -10.909 1.00 79.56 125 LEU A C 1
ATOM 1060 O O . LEU A 1 125 ? 7.256 -29.919 -9.855 1.00 79.56 125 LEU A O 1
ATOM 1064 N N . GLN A 1 126 ? 7.176 -28.699 -11.747 1.00 76.50 126 GLN A N 1
ATOM 1065 C CA . GLN A 1 126 ? 5.848 -28.091 -11.560 1.00 76.50 126 GLN A CA 1
ATOM 1066 C C . GLN A 1 126 ? 5.640 -27.415 -10.193 1.00 76.50 126 GLN A C 1
ATOM 1068 O O . GLN A 1 126 ? 4.528 -27.390 -9.650 1.00 76.50 126 GLN A O 1
ATOM 1073 N N . LEU A 1 127 ? 6.712 -26.917 -9.577 1.00 72.56 127 LEU A N 1
ATOM 1074 C CA . LEU A 1 127 ? 6.742 -26.582 -8.150 1.00 72.56 127 LEU A CA 1
ATOM 1075 C C . LEU A 1 127 ? 5.810 -25.427 -7.750 1.00 72.56 127 LEU A C 1
ATOM 1077 O O . LEU A 1 127 ? 5.407 -25.332 -6.597 1.00 72.56 127 LEU A O 1
ATOM 1081 N N . GLN A 1 128 ? 5.412 -24.594 -8.708 1.00 67.31 128 GLN A N 1
ATOM 1082 C CA . GLN A 1 128 ? 4.493 -23.475 -8.494 1.00 67.31 128 GLN A CA 1
ATOM 1083 C C . GLN A 1 128 ? 3.017 -23.915 -8.379 1.00 67.31 128 GLN A C 1
ATOM 1085 O O . GLN A 1 128 ? 2.193 -23.184 -7.848 1.00 67.31 128 GLN A O 1
ATOM 1090 N N . ASN A 1 129 ? 2.670 -25.129 -8.827 1.00 64.31 129 ASN A N 1
ATOM 1091 C CA . ASN A 1 129 ? 1.284 -25.618 -8.918 1.00 64.31 129 ASN A CA 1
ATOM 1092 C C . ASN A 1 129 ? 0.943 -26.708 -7.883 1.00 64.31 129 ASN A C 1
ATOM 1094 O O . ASN A 1 129 ? 0.048 -27.528 -8.106 1.00 64.31 129 ASN A O 1
ATOM 1098 N N . ILE A 1 130 ? 1.675 -26.781 -6.765 1.00 59.31 130 ILE A N 1
ATOM 1099 C CA . ILE A 1 130 ? 1.513 -27.856 -5.767 1.00 59.31 130 ILE A CA 1
ATOM 1100 C C . ILE A 1 130 ? 0.115 -27.832 -5.126 1.00 59.31 130 ILE A C 1
ATOM 1102 O O . ILE A 1 130 ? -0.469 -28.898 -4.933 1.00 59.31 130 ILE A O 1
ATOM 1106 N N . GLU A 1 131 ? -0.488 -26.658 -4.916 1.00 55.06 131 GLU A N 1
ATOM 1107 C CA . GLU A 1 131 ? -1.840 -26.547 -4.341 1.00 55.06 131 GLU A CA 1
ATOM 1108 C C . GLU A 1 131 ? -2.918 -27.253 -5.180 1.00 55.06 131 GLU A C 1
ATOM 1110 O O . GLU A 1 131 ? -3.852 -27.834 -4.629 1.00 55.06 131 GLU A O 1
ATOM 1115 N N . ARG A 1 132 ? -2.753 -27.327 -6.510 1.00 53.91 132 ARG A N 1
ATOM 1116 C CA . ARG A 1 132 ? -3.680 -28.069 -7.387 1.00 53.91 132 ARG A CA 1
ATOM 1117 C C . ARG A 1 132 ? -3.455 -29.585 -7.373 1.00 53.91 132 ARG A C 1
ATOM 1119 O O . ARG A 1 132 ? -4.320 -30.332 -7.824 1.00 53.91 132 ARG A O 1
ATOM 1126 N N . ARG A 1 133 ? -2.311 -30.064 -6.867 1.00 54.12 133 ARG A N 1
ATOM 1127 C CA . ARG A 1 133 ? -1.927 -31.490 -6.881 1.00 54.12 133 ARG A CA 1
ATOM 1128 C C . ARG A 1 133 ? -2.405 -32.276 -5.658 1.00 54.12 133 ARG A C 1
ATOM 1130 O O . ARG A 1 133 ? -2.384 -33.506 -5.692 1.00 54.12 133 ARG A O 1
ATOM 1137 N N . HIS A 1 134 ? -2.906 -31.616 -4.612 1.00 52.59 134 HIS A N 1
ATOM 1138 C CA . HIS A 1 134 ? -3.349 -32.283 -3.379 1.00 52.59 134 HIS A CA 1
ATOM 1139 C C . HIS A 1 134 ? -4.619 -33.151 -3.512 1.00 52.59 134 HIS A C 1
ATOM 1141 O O . HIS A 1 134 ? -4.988 -33.818 -2.546 1.00 52.59 134 HIS A O 1
ATOM 1147 N N . LEU A 1 135 ? -5.245 -33.234 -4.694 1.00 54.12 135 LEU A N 1
ATOM 1148 C CA . LEU A 1 135 ? -6.393 -34.123 -4.941 1.00 54.12 135 LEU A CA 1
ATOM 1149 C C . LEU A 1 135 ? -6.066 -35.386 -5.752 1.00 54.12 135 LEU A C 1
ATOM 1151 O O . LEU A 1 135 ? -6.862 -36.325 -5.758 1.00 54.12 135 LEU A O 1
ATOM 1155 N N . SER A 1 136 ? -4.896 -35.484 -6.389 1.00 51.97 136 SER A N 1
ATOM 1156 C CA . SER A 1 136 ? -4.501 -36.707 -7.093 1.00 51.97 136 SER A CA 1
ATOM 1157 C C . SER A 1 136 ? -3.604 -37.557 -6.200 1.00 51.97 136 SER A C 1
ATOM 1159 O O . SER A 1 136 ? -2.389 -37.396 -6.193 1.00 51.97 136 SER A O 1
ATOM 1161 N N . ALA A 1 137 ? -4.251 -38.432 -5.427 1.00 52.09 137 ALA A N 1
ATOM 1162 C CA . ALA A 1 137 ? -3.727 -39.650 -4.814 1.00 52.09 137 ALA A CA 1
ATOM 1163 C C . ALA A 1 137 ? -2.222 -39.645 -4.483 1.00 52.09 137 ALA A C 1
ATOM 1165 O O . ALA A 1 137 ? -1.382 -39.881 -5.354 1.00 52.09 137 ALA A O 1
ATOM 1166 N N . ARG A 1 138 ? -1.890 -39.528 -3.186 1.00 53.62 138 ARG A N 1
ATOM 1167 C CA . ARG A 1 138 ? -0.624 -40.036 -2.630 1.00 53.62 138 ARG A CA 1
ATOM 1168 C C . ARG A 1 138 ? -0.413 -41.461 -3.152 1.00 53.62 138 ARG A C 1
ATOM 1170 O O . ARG A 1 138 ? -0.963 -42.416 -2.601 1.00 53.62 138 ARG A O 1
ATOM 1177 N N . ARG A 1 139 ? 0.367 -41.617 -4.223 1.00 58.09 139 ARG A N 1
ATOM 1178 C CA . ARG A 1 139 ? 0.846 -42.917 -4.679 1.00 58.09 139 ARG A CA 1
ATOM 1179 C C . ARG A 1 139 ? 1.781 -43.408 -3.587 1.00 58.09 139 ARG A C 1
ATOM 1181 O O . ARG A 1 139 ? 2.934 -43.003 -3.525 1.00 58.09 139 ARG A O 1
ATOM 1188 N N . LYS A 1 140 ? 1.249 -44.229 -2.680 1.00 56.19 140 LYS A N 1
ATOM 1189 C CA . LYS A 1 140 ? 2.061 -45.053 -1.787 1.00 56.19 140 LYS A CA 1
ATOM 1190 C C . LYS A 1 140 ? 3.016 -45.824 -2.696 1.00 56.19 140 LYS A C 1
ATOM 1192 O O . LYS A 1 140 ? 2.577 -46.678 -3.465 1.00 56.19 140 LYS A O 1
ATOM 1197 N N . SER A 1 141 ? 4.295 -45.476 -2.681 1.00 60.50 141 SER A N 1
ATOM 1198 C CA . SER A 1 141 ? 5.324 -46.239 -3.373 1.00 60.50 141 SER A CA 1
ATOM 1199 C C . SER A 1 141 ? 5.555 -47.528 -2.592 1.00 60.50 141 SER A C 1
ATOM 1201 O O . SER A 1 141 ? 6.405 -47.567 -1.712 1.00 60.50 141 SER A O 1
ATOM 1203 N N . ALA A 1 142 ? 4.713 -48.529 -2.858 1.00 58.47 142 ALA A N 1
ATOM 1204 C CA . ALA A 1 142 ? 5.000 -49.961 -2.774 1.00 58.47 142 ALA A CA 1
ATOM 1205 C C . ALA A 1 142 ? 3.698 -50.761 -2.930 1.00 58.47 142 ALA A C 1
ATOM 1207 O O . ALA A 1 142 ? 2.746 -50.552 -2.176 1.00 58.47 142 ALA A O 1
ATOM 1208 N N . PRO A 1 143 ? 3.690 -51.778 -3.795 1.00 53.28 143 PRO A N 1
ATOM 1209 C CA . PRO A 1 143 ? 3.008 -53.017 -3.490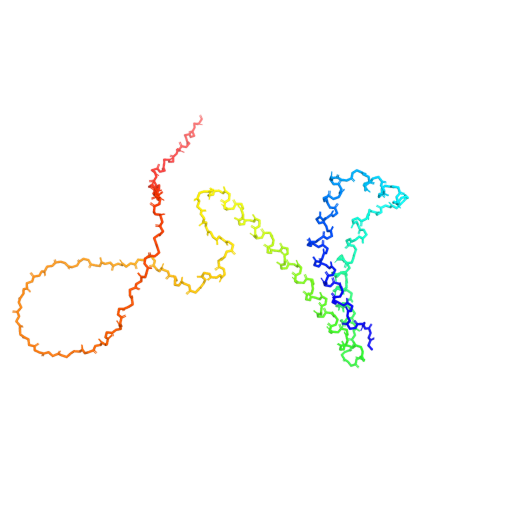 1.00 53.28 143 PRO A CA 1
ATOM 1210 C C . PRO A 1 143 ? 4.067 -54.082 -3.206 1.00 53.28 143 PRO A C 1
ATOM 1212 O O . PRO A 1 143 ? 4.775 -54.531 -4.106 1.00 53.28 143 PRO A O 1
ATOM 1215 N N . GLY A 1 144 ? 4.167 -54.489 -1.939 1.00 56.38 144 GLY A N 1
ATOM 1216 C CA . GLY A 1 144 ? 4.834 -55.731 -1.568 1.00 56.38 144 GLY A CA 1
ATOM 1217 C C . GLY A 1 144 ? 4.084 -56.901 -2.198 1.00 56.38 144 GLY A C 1
ATOM 1218 O O . GLY A 1 144 ? 3.049 -57.324 -1.690 1.00 56.38 144 GLY A O 1
ATOM 1219 N N . ALA A 1 145 ? 4.578 -57.399 -3.327 1.00 54.28 145 ALA A N 1
ATOM 1220 C CA . ALA A 1 145 ? 4.104 -58.643 -3.909 1.00 54.28 145 ALA A CA 1
ATOM 1221 C C . ALA A 1 145 ? 4.908 -59.793 -3.295 1.00 54.28 145 ALA A C 1
ATOM 1223 O O . ALA A 1 145 ? 6.061 -60.034 -3.647 1.00 54.28 145 ALA A O 1
ATOM 1224 N N . VAL A 1 146 ? 4.286 -60.483 -2.342 1.00 59.16 146 VAL A N 1
ATOM 1225 C CA . VAL A 1 146 ? 4.762 -61.758 -1.804 1.00 59.16 146 VAL A CA 1
ATOM 1226 C C . VAL A 1 146 ? 4.701 -62.794 -2.932 1.00 59.16 146 VAL A C 1
ATOM 1228 O O . VAL A 1 146 ? 3.632 -63.064 -3.478 1.00 59.16 146 VAL A O 1
ATOM 1231 N N . LEU A 1 147 ? 5.847 -63.362 -3.307 1.00 51.59 147 LEU A N 1
ATOM 1232 C CA . LEU A 1 147 ? 5.934 -64.453 -4.276 1.00 51.59 147 LEU A CA 1
ATOM 1233 C C . LEU A 1 147 ? 5.481 -65.766 -3.618 1.00 51.59 147 LEU A C 1
ATOM 1235 O O . LEU A 1 147 ? 6.231 -66.355 -2.847 1.00 51.59 147 LEU A O 1
ATOM 1239 N N . PHE A 1 148 ? 4.297 -66.269 -3.973 1.00 46.81 148 PHE A N 1
ATOM 1240 C CA . PHE A 1 148 ? 3.981 -67.695 -3.853 1.00 46.81 148 PHE A CA 1
ATOM 1241 C C . PHE A 1 148 ? 3.717 -68.262 -5.248 1.00 46.81 148 PHE A C 1
ATOM 1243 O O . PHE A 1 148 ? 2.749 -67.908 -5.918 1.00 46.81 148 PHE A O 1
ATOM 1250 N N . ARG A 1 149 ? 4.617 -69.141 -5.699 1.00 41.34 149 ARG A N 1
ATOM 1251 C CA . ARG A 1 149 ? 4.521 -69.897 -6.952 1.00 41.34 149 ARG A CA 1
ATOM 1252 C C . ARG A 1 149 ? 4.576 -71.380 -6.594 1.00 41.34 149 ARG A C 1
ATOM 1254 O O . ARG A 1 149 ? 5.567 -71.819 -6.024 1.00 41.34 149 ARG A O 1
ATOM 1261 N N . GLY A 1 150 ? 3.539 -72.144 -6.932 1.00 38.28 150 GLY A N 1
ATOM 1262 C CA . GLY A 1 150 ? 3.543 -73.598 -6.749 1.00 38.28 150 GLY A CA 1
ATOM 1263 C C . GLY A 1 150 ? 2.158 -74.227 -6.843 1.00 38.28 150 GLY A C 1
ATOM 1264 O O . GLY A 1 150 ? 1.462 -74.356 -5.846 1.00 38.28 150 GLY A O 1
ATOM 1265 N N . SER A 1 151 ? 1.767 -74.598 -8.058 1.00 41.31 151 SER A N 1
ATOM 1266 C CA . SER A 1 151 ? 0.449 -75.106 -8.444 1.00 41.31 151 SER A CA 1
ATOM 1267 C C . SER A 1 151 ? 0.358 -76.637 -8.369 1.00 41.31 151 SER A C 1
ATOM 1269 O O . SER A 1 151 ? 1.202 -77.310 -8.955 1.00 41.31 151 SER A O 1
ATOM 1271 N N . ILE A 1 152 ? -0.728 -77.187 -7.810 1.00 41.50 152 ILE A N 1
ATOM 1272 C CA . ILE A 1 152 ? -1.278 -78.514 -8.165 1.00 41.50 152 ILE A CA 1
ATOM 1273 C C . ILE A 1 152 ? -2.810 -78.371 -8.304 1.00 41.50 152 ILE A C 1
ATOM 1275 O O . ILE A 1 152 ? -3.451 -77.722 -7.483 1.00 41.50 152 ILE A O 1
ATOM 1279 N N . LYS A 1 153 ? -3.374 -78.897 -9.405 1.00 43.41 153 LYS A N 1
ATOM 1280 C CA . LYS A 1 153 ? -4.780 -78.743 -9.856 1.00 43.41 153 LYS A CA 1
ATOM 1281 C C . LYS A 1 153 ? -5.750 -79.792 -9.211 1.00 43.41 153 LYS A C 1
ATOM 1283 O O . LYS A 1 153 ? -5.339 -80.480 -8.286 1.00 43.41 153 LYS A O 1
ATOM 1288 N N . PRO A 1 154 ? -7.018 -79.975 -9.664 1.00 46.84 154 PRO A N 1
ATOM 1289 C CA . PRO A 1 154 ? -8.226 -79.477 -8.987 1.00 46.84 154 PRO A CA 1
ATOM 1290 C C . PRO A 1 154 ? -9.241 -80.591 -8.633 1.00 46.84 154 PRO A C 1
ATOM 1292 O O . PRO A 1 154 ? -9.333 -81.571 -9.362 1.00 46.84 154 PRO A O 1
ATOM 1295 N N . LYS A 1 155 ? -10.113 -80.422 -7.626 1.00 32.41 155 LYS A N 1
ATOM 1296 C CA . LYS A 1 155 ? -11.410 -81.137 -7.579 1.00 32.41 155 LYS A CA 1
ATOM 1297 C C . LYS A 1 155 ? -12.488 -80.319 -6.858 1.00 32.41 155 LYS A C 1
ATOM 1299 O O . LYS A 1 155 ? -12.314 -79.956 -5.707 1.00 32.41 155 LYS A O 1
ATOM 1304 N N . SER A 1 156 ? -13.585 -80.086 -7.586 1.00 37.03 156 SER A N 1
ATOM 1305 C CA . SER A 1 156 ? -14.988 -80.054 -7.142 1.00 37.03 156 SER A CA 1
ATOM 1306 C C . SER A 1 156 ? -15.331 -79.398 -5.797 1.00 37.03 156 SER A C 1
ATOM 1308 O O . SER A 1 156 ? -15.157 -80.025 -4.762 1.00 37.03 156 SER A O 1
ATOM 1310 N N . SER A 1 157 ? -16.025 -78.256 -5.842 1.00 35.53 157 SER A N 1
ATOM 1311 C CA . SER A 1 157 ? -17.436 -78.141 -5.415 1.00 35.53 157 SER A CA 1
ATOM 1312 C C . SER A 1 157 ? -17.875 -76.676 -5.394 1.00 35.53 157 SER A C 1
ATOM 1314 O O . SER A 1 157 ? -17.116 -75.793 -5.004 1.00 35.53 157 SER A O 1
ATOM 1316 N N . ASN A 1 158 ? -19.114 -76.447 -5.817 1.00 37.31 158 ASN A N 1
ATOM 1317 C CA . ASN A 1 158 ? -19.818 -75.169 -5.813 1.00 37.31 158 ASN A CA 1
ATOM 1318 C C . ASN A 1 158 ? -19.730 -74.441 -4.459 1.00 37.31 158 ASN A C 1
ATOM 1320 O O . ASN A 1 158 ? -19.998 -75.062 -3.434 1.00 37.31 158 ASN A O 1
ATOM 1324 N N . ASN A 1 159 ? -19.461 -73.129 -4.462 1.00 36.72 159 ASN A N 1
ATOM 1325 C CA . ASN A 1 159 ? -20.462 -72.100 -4.136 1.00 36.72 159 ASN A CA 1
ATOM 1326 C C . ASN A 1 159 ? -19.861 -70.710 -3.842 1.00 36.72 159 ASN A C 1
ATOM 1328 O O . ASN A 1 159 ? -18.931 -70.566 -3.061 1.00 36.72 159 ASN A O 1
ATOM 1332 N N . ILE A 1 160 ? -20.530 -69.717 -4.444 1.00 31.86 160 ILE A N 1
ATOM 1333 C CA . ILE A 1 160 ? -20.945 -68.417 -3.889 1.00 31.86 160 ILE A CA 1
ATOM 1334 C C . ILE A 1 160 ? -19.840 -67.487 -3.365 1.00 31.86 160 ILE A C 1
ATOM 1336 O O . ILE A 1 160 ? -19.358 -67.653 -2.255 1.00 31.86 160 ILE A O 1
ATOM 1340 N N . LEU A 1 161 ? -19.588 -66.402 -4.109 1.00 36.12 161 LEU A N 1
ATOM 1341 C CA . LEU A 1 161 ? -19.625 -65.025 -3.591 1.00 36.12 161 LEU A CA 1
ATOM 1342 C C . LEU A 1 161 ? -19.547 -64.032 -4.759 1.00 36.12 161 LEU A C 1
ATOM 1344 O O . LEU A 1 161 ? -18.562 -63.952 -5.487 1.00 36.12 161 LEU A O 1
ATOM 1348 N N . SER A 1 162 ? -20.641 -63.297 -4.937 1.00 34.84 162 SER A N 1
ATOM 1349 C CA . SER A 1 162 ? -20.789 -62.176 -5.856 1.00 34.84 162 SER A CA 1
ATOM 1350 C C . SER A 1 162 ? -20.145 -60.921 -5.268 1.00 34.84 162 SER A C 1
ATOM 1352 O O . SER A 1 162 ? -20.528 -60.487 -4.181 1.00 34.84 162 SER A O 1
ATOM 1354 N N . SER A 1 163 ? -19.258 -60.273 -6.015 1.00 36.38 163 SER A N 1
ATOM 1355 C CA . SER A 1 163 ? -19.013 -58.842 -5.861 1.00 36.38 163 SER A CA 1
ATOM 1356 C C . SER A 1 163 ? -18.889 -58.203 -7.242 1.00 36.38 163 SER A C 1
ATOM 1358 O O . SER A 1 163 ? -18.256 -58.724 -8.159 1.00 36.38 163 SER A O 1
ATOM 1360 N N . ASN A 1 164 ? -19.646 -57.123 -7.399 1.00 36.72 164 ASN A N 1
ATOM 1361 C CA . ASN A 1 164 ? -20.017 -56.508 -8.662 1.00 36.72 164 ASN A CA 1
ATOM 1362 C C . ASN A 1 164 ? -18.806 -56.018 -9.465 1.00 36.72 164 ASN A C 1
ATOM 1364 O O . ASN A 1 164 ? -17.928 -55.335 -8.940 1.00 36.72 164 ASN A O 1
ATOM 1368 N N . SER A 1 165 ? -18.812 -56.306 -10.770 1.00 35.03 165 SER A N 1
ATOM 1369 C CA . SER A 1 165 ? -17.866 -55.741 -11.727 1.00 35.03 165 SER A CA 1
ATOM 1370 C C . SER A 1 165 ? -18.209 -54.275 -12.000 1.00 35.03 165 SER A C 1
ATOM 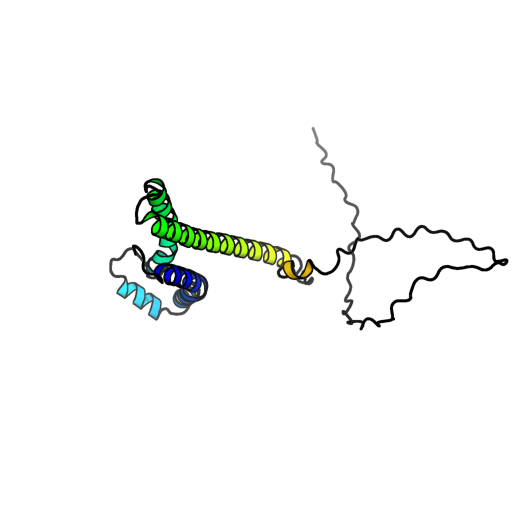1372 O O . SER A 1 165 ? -19.245 -53.975 -12.597 1.00 35.03 165 SER A O 1
ATOM 1374 N N . MET A 1 166 ? -17.330 -53.359 -11.598 1.00 38.31 166 MET A N 1
ATOM 1375 C CA . MET A 1 166 ? -17.347 -51.989 -12.103 1.00 38.31 166 MET A CA 1
ATOM 1376 C C . MET A 1 166 ? -16.792 -51.969 -13.530 1.00 38.31 166 MET A C 1
ATOM 1378 O O . MET A 1 166 ? -15.769 -52.589 -13.821 1.00 38.31 166 MET A O 1
ATOM 1382 N N . GLY A 1 167 ? -17.515 -51.276 -14.409 1.00 37.94 167 GLY A N 1
ATOM 1383 C CA . GLY A 1 167 ? -17.265 -51.203 -15.841 1.00 37.94 167 GLY A CA 1
ATOM 1384 C C . GLY A 1 167 ? -15.841 -50.794 -16.208 1.00 37.94 167 GLY A C 1
ATOM 1385 O O . GLY A 1 167 ? -15.220 -49.938 -15.577 1.00 37.94 167 GLY A O 1
ATOM 1386 N N . LYS A 1 168 ? -15.356 -51.403 -17.290 1.00 39.97 168 LYS A N 1
ATOM 1387 C CA . LYS A 1 168 ? -14.175 -50.961 -18.022 1.00 39.97 168 LYS A CA 1
ATOM 1388 C C . LYS A 1 168 ? -14.464 -49.568 -18.583 1.00 39.97 168 LYS A C 1
ATOM 1390 O O . LYS A 1 168 ? -15.274 -49.425 -19.492 1.00 39.97 168 LYS A O 1
ATOM 1395 N N . LYS A 1 169 ? -13.835 -48.546 -18.010 1.00 39.31 169 LYS A N 1
ATOM 1396 C CA . LYS A 1 169 ? -13.520 -47.320 -18.738 1.00 39.31 169 LYS A CA 1
ATOM 1397 C C . LYS A 1 169 ? -12.058 -47.440 -19.119 1.00 39.31 169 LYS A C 1
ATOM 1399 O O . LYS A 1 169 ? -11.201 -47.481 -18.238 1.00 39.31 169 LYS A O 1
ATOM 1404 N N . ASP A 1 170 ? -11.813 -47.580 -20.412 1.00 33.78 170 ASP A N 1
ATOM 1405 C CA . ASP A 1 170 ? -10.476 -47.516 -20.977 1.00 33.78 170 ASP A CA 1
ATOM 1406 C C . ASP A 1 170 ? -9.846 -46.175 -20.569 1.00 33.78 170 ASP A C 1
ATOM 1408 O O . ASP A 1 170 ? -10.467 -45.127 -20.771 1.00 33.78 170 ASP A O 1
ATOM 1412 N N . PRO A 1 171 ? -8.661 -46.157 -19.942 1.00 39.47 171 PRO A N 1
ATOM 1413 C CA . PRO A 1 171 ? -7.938 -44.915 -19.777 1.00 39.47 171 PRO A CA 1
ATOM 1414 C C . PRO A 1 171 ? -7.311 -44.570 -21.128 1.00 39.47 171 PRO A C 1
ATOM 1416 O O . PRO A 1 171 ? -6.466 -45.315 -21.627 1.00 39.47 171 PRO A O 1
ATOM 1419 N N . GLU A 1 172 ? -7.716 -43.443 -21.717 1.00 33.72 172 GLU A N 1
ATOM 1420 C CA . GLU A 1 172 ? -6.944 -42.832 -22.794 1.00 33.72 172 GLU A CA 1
ATOM 1421 C C . GLU A 1 172 ? -5.507 -42.635 -22.305 1.00 33.72 172 GLU A C 1
ATOM 1423 O O . GLU A 1 172 ? -5.226 -41.925 -21.333 1.00 33.72 172 GLU A O 1
ATOM 1428 N N . ILE A 1 173 ? -4.593 -43.346 -22.959 1.00 34.69 173 ILE A N 1
ATOM 1429 C CA . ILE A 1 173 ? -3.162 -43.259 -22.728 1.00 34.69 173 ILE A CA 1
ATOM 1430 C C . ILE A 1 173 ? -2.726 -41.907 -23.289 1.00 34.69 173 ILE A C 1
ATOM 1432 O O . ILE A 1 173 ? -2.436 -41.781 -24.476 1.00 34.69 173 ILE A O 1
ATOM 1436 N N . PHE A 1 174 ? -2.667 -40.885 -22.435 1.00 37.91 174 PHE A N 1
ATOM 1437 C CA . PHE A 1 174 ? -1.875 -39.700 -22.738 1.00 37.91 174 PHE A CA 1
ATOM 1438 C C . PHE A 1 174 ? -0.414 -40.135 -22.831 1.00 37.91 174 PHE A C 1
ATOM 1440 O O . PHE A 1 174 ? 0.229 -40.505 -21.845 1.00 37.91 174 PHE A O 1
ATOM 1447 N N . GLN A 1 175 ? 0.070 -40.161 -24.067 1.00 34.47 175 GLN A N 1
ATOM 1448 C CA . GLN A 1 175 ? 1.401 -40.579 -24.459 1.00 34.47 175 GLN A CA 1
ATOM 1449 C C . GLN A 1 175 ? 2.406 -39.517 -23.993 1.00 34.47 175 GLN A C 1
ATOM 1451 O O . GLN A 1 175 ? 2.782 -38.611 -24.730 1.00 34.47 175 GLN A O 1
ATOM 1456 N N . TYR A 1 176 ? 2.824 -39.595 -22.730 1.00 38.72 176 TYR A N 1
ATOM 1457 C CA . TYR A 1 176 ? 3.976 -38.833 -22.268 1.00 38.72 176 TYR A CA 1
ATOM 1458 C C . TYR A 1 176 ? 5.229 -39.447 -22.888 1.00 38.72 176 TYR A C 1
ATOM 1460 O O . TYR A 1 176 ? 5.571 -40.600 -22.617 1.00 38.72 176 TYR A O 1
ATOM 1468 N N . ASN A 1 177 ? 5.891 -38.662 -23.737 1.00 39.44 177 ASN A N 1
ATOM 1469 C CA . ASN A 1 177 ? 7.196 -38.974 -24.299 1.00 39.44 177 ASN A CA 1
ATOM 1470 C C . ASN A 1 177 ? 8.170 -39.333 -23.171 1.00 39.44 177 ASN A C 1
ATOM 1472 O O . ASN A 1 177 ? 8.615 -38.483 -22.401 1.00 39.44 177 ASN A O 1
ATOM 1476 N N . ASN A 1 178 ? 8.482 -40.622 -23.078 1.00 45.12 178 ASN A N 1
ATOM 1477 C CA . ASN A 1 178 ? 9.466 -41.184 -22.168 1.00 45.12 178 ASN A CA 1
ATOM 1478 C C . ASN A 1 178 ? 10.861 -40.932 -22.760 1.00 45.12 178 ASN A C 1
ATOM 1480 O O . ASN A 1 178 ? 11.507 -41.839 -23.279 1.00 45.12 178 ASN A O 1
ATOM 1484 N N . PHE A 1 179 ? 11.320 -39.681 -22.734 1.00 44.84 179 PHE A N 1
ATOM 1485 C CA . PHE A 1 179 ? 12.732 -39.401 -22.963 1.00 44.84 179 PHE A CA 1
ATOM 1486 C C . PHE A 1 179 ? 13.496 -39.744 -21.681 1.00 44.84 179 PHE A C 1
ATOM 1488 O O . PHE A 1 179 ? 13.340 -39.080 -20.662 1.00 44.84 179 PHE A O 1
ATOM 1495 N N . ASN A 1 180 ? 14.246 -40.849 -21.745 1.00 47.62 180 ASN A N 1
ATOM 1496 C CA . ASN A 1 180 ? 15.369 -41.235 -20.885 1.00 47.62 180 ASN A CA 1
ATOM 1497 C C . ASN A 1 180 ? 15.420 -40.574 -19.497 1.00 47.62 180 ASN A C 1
ATOM 1499 O O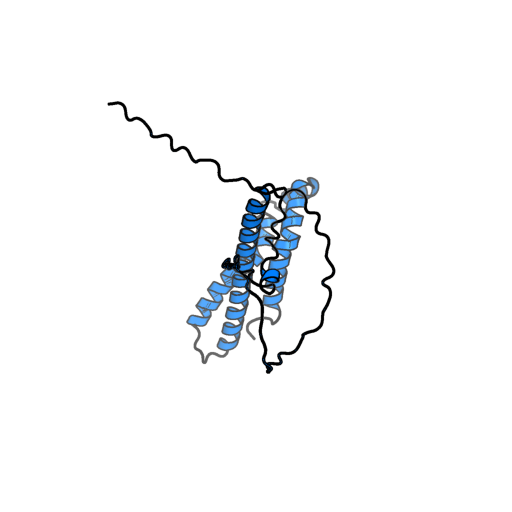 . ASN A 1 180 ? 16.226 -39.680 -19.250 1.00 47.62 180 ASN A O 1
ATOM 1503 N N . ARG A 1 181 ? 14.650 -41.096 -18.536 1.00 46.41 181 ARG A N 1
ATOM 1504 C CA . ARG A 1 181 ? 15.028 -40.943 -17.125 1.00 46.41 181 ARG A CA 1
ATOM 1505 C C . ARG A 1 181 ? 16.154 -41.930 -16.842 1.00 46.41 181 ARG A C 1
ATOM 1507 O O . ARG A 1 181 ? 15.907 -43.103 -16.573 1.00 46.41 181 ARG A O 1
ATOM 1514 N N . GLN A 1 182 ? 17.392 -41.469 -16.971 1.00 48.38 182 GLN A N 1
ATOM 1515 C CA . GLN A 1 182 ? 18.555 -42.241 -16.558 1.00 48.38 182 GLN A CA 1
ATOM 1516 C C . GLN A 1 182 ? 18.681 -42.127 -15.037 1.00 48.38 182 GLN A C 1
ATOM 1518 O O . GLN A 1 182 ? 18.990 -41.066 -14.503 1.00 48.38 182 GLN A O 1
ATOM 1523 N N . TYR A 1 183 ? 18.388 -43.216 -14.331 1.00 53.22 183 TYR A N 1
ATOM 1524 C CA . TYR A 1 183 ? 18.616 -43.296 -12.894 1.00 53.22 183 TYR A CA 1
ATOM 1525 C C . TYR A 1 183 ? 20.129 -43.313 -12.647 1.00 53.22 183 TYR A C 1
ATOM 1527 O O . TYR A 1 183 ? 20.818 -44.236 -13.086 1.00 53.22 183 TYR A O 1
ATOM 1535 N N . LEU A 1 184 ? 20.655 -42.293 -11.963 1.00 56.28 184 LEU A N 1
ATOM 1536 C CA . LEU A 1 184 ? 21.981 -42.372 -11.357 1.00 56.28 184 LEU A CA 1
ATOM 1537 C C . LEU A 1 184 ? 21.896 -43.407 -10.235 1.00 56.28 184 LEU A C 1
ATOM 1539 O O . LEU A 1 184 ? 21.308 -43.154 -9.187 1.00 56.28 184 LEU A O 1
ATOM 1543 N N . MET A 1 185 ? 22.444 -44.593 -10.486 1.00 59.56 185 MET A N 1
ATOM 1544 C CA . MET A 1 185 ? 22.731 -45.546 -9.421 1.00 59.56 185 MET A CA 1
ATOM 1545 C C . MET A 1 185 ? 23.746 -44.874 -8.495 1.00 59.56 185 MET A C 1
ATOM 1547 O O . MET A 1 185 ? 24.753 -44.357 -8.982 1.00 59.56 185 MET A O 1
ATOM 1551 N N . GLU A 1 186 ? 23.464 -44.827 -7.192 1.00 59.47 186 GLU A N 1
ATOM 1552 C CA . GLU A 1 186 ? 24.402 -44.304 -6.197 1.00 59.47 186 GLU A CA 1
ATOM 1553 C C . GLU A 1 186 ? 25.763 -44.990 -6.390 1.00 59.47 186 GLU A C 1
ATOM 1555 O O . GLU A 1 186 ? 25.879 -46.213 -6.303 1.00 59.47 186 GLU A O 1
ATOM 1560 N N . GLY A 1 187 ? 26.783 -44.205 -6.741 1.00 58.00 187 GLY A N 1
ATOM 1561 C CA . GLY A 1 187 ? 28.161 -44.678 -6.772 1.00 58.00 187 GLY A CA 1
ATOM 1562 C C . GLY A 1 187 ? 28.666 -44.888 -5.348 1.00 58.00 187 GLY A C 1
ATOM 1563 O O . GLY A 1 187 ? 28.222 -44.209 -4.421 1.00 58.00 187 GLY A O 1
ATOM 1564 N N . ASN A 1 188 ? 29.603 -45.819 -5.168 1.00 56.91 188 ASN A N 1
ATOM 1565 C CA . ASN A 1 188 ? 30.219 -46.057 -3.866 1.00 56.91 188 ASN A CA 1
ATOM 1566 C C . ASN A 1 188 ? 30.842 -44.757 -3.331 1.00 56.91 188 ASN A C 1
ATOM 1568 O O . ASN A 1 188 ? 31.724 -44.172 -3.957 1.00 56.91 188 ASN A O 1
ATOM 1572 N N . VAL A 1 189 ? 30.376 -44.320 -2.161 1.00 56.06 189 VAL A N 1
ATOM 1573 C CA . VAL A 1 189 ? 30.933 -43.177 -1.434 1.00 56.06 189 VAL A CA 1
ATOM 1574 C C . VAL A 1 189 ? 32.219 -43.636 -0.748 1.00 56.06 189 VAL A C 1
ATOM 1576 O O . VAL A 1 189 ? 32.176 -44.299 0.288 1.00 56.06 189 VAL A O 1
ATOM 1579 N N . GLU A 1 190 ? 33.373 -43.312 -1.329 1.00 52.31 190 GLU A N 1
ATOM 1580 C CA . GLU A 1 190 ? 34.660 -43.506 -0.661 1.00 52.31 190 GLU A CA 1
ATOM 1581 C C . GLU A 1 190 ? 34.934 -42.341 0.296 1.00 52.31 190 GLU A C 1
ATOM 1583 O O . GLU A 1 190 ? 35.104 -41.192 -0.108 1.00 52.31 190 GLU A O 1
ATOM 1588 N N . PHE A 1 191 ? 34.979 -42.645 1.593 1.00 50.22 191 PHE A N 1
ATOM 1589 C CA . PHE A 1 191 ? 35.417 -41.700 2.613 1.00 50.22 191 PHE A CA 1
ATOM 1590 C C . PHE A 1 191 ? 36.946 -41.694 2.673 1.00 50.22 191 PHE A C 1
ATOM 1592 O O . PHE A 1 191 ? 37.565 -42.640 3.166 1.00 50.22 191 PHE A O 1
ATOM 1599 N N . SER A 1 192 ? 37.569 -40.612 2.213 1.00 50.69 192 SER A N 1
ATOM 1600 C CA . SER A 1 192 ? 38.994 -40.366 2.421 1.00 50.69 192 SER A CA 1
ATOM 1601 C C . SER A 1 192 ? 39.254 -40.090 3.905 1.00 50.69 192 SER A C 1
ATOM 1603 O O . SER A 1 192 ? 38.896 -39.052 4.460 1.00 50.69 192 SER A O 1
ATOM 1605 N N . ARG A 1 193 ? 39.871 -41.064 4.580 1.00 46.38 193 ARG A N 1
ATOM 1606 C CA . ARG A 1 193 ? 40.316 -40.930 5.969 1.00 46.38 193 ARG A CA 1
ATOM 1607 C C . ARG A 1 193 ? 41.576 -40.063 5.978 1.00 46.38 193 ARG A C 1
ATOM 1609 O O . ARG A 1 193 ? 42.602 -40.474 5.444 1.00 46.38 193 ARG A O 1
ATOM 1616 N N . ALA A 1 194 ? 41.498 -38.874 6.569 1.00 47.66 194 ALA A N 1
ATOM 1617 C CA . ALA A 1 194 ? 42.669 -38.039 6.808 1.00 47.66 194 ALA A CA 1
ATOM 1618 C C . ALA A 1 194 ? 43.652 -38.788 7.724 1.00 47.66 194 ALA A C 1
ATOM 1620 O O . ALA A 1 194 ? 43.321 -39.140 8.859 1.00 47.66 194 ALA A O 1
ATOM 1621 N N . SER A 1 195 ? 44.850 -39.065 7.217 1.00 46.00 195 SER A N 1
ATOM 1622 C CA . SER A 1 195 ? 45.978 -39.530 8.014 1.00 46.00 195 SER A CA 1
ATOM 1623 C C . SER A 1 195 ? 46.540 -38.347 8.799 1.00 46.00 195 SER A C 1
ATOM 1625 O O . SER A 1 195 ? 47.176 -37.468 8.222 1.00 46.00 195 SER A O 1
ATOM 1627 N N . ASN A 1 196 ? 46.305 -38.329 10.110 1.00 47.56 196 ASN A N 1
ATOM 1628 C CA . ASN A 1 196 ? 47.050 -37.477 11.029 1.00 47.56 196 ASN A CA 1
ATOM 1629 C C . ASN A 1 196 ? 48.484 -38.013 11.119 1.00 47.56 196 ASN A C 1
ATOM 1631 O O . ASN A 1 196 ? 48.702 -39.108 11.638 1.00 47.56 196 ASN A O 1
ATOM 1635 N N . SER A 1 197 ? 49.447 -37.259 10.599 1.00 48.25 197 SER A N 1
ATOM 1636 C CA . SER A 1 197 ? 50.869 -37.446 10.882 1.00 48.25 197 SER A CA 1
ATOM 1637 C C . SER A 1 197 ? 51.245 -36.631 12.120 1.00 48.25 197 SER A C 1
ATOM 1639 O O . SER A 1 197 ? 50.947 -35.436 12.174 1.00 48.25 197 SER A O 1
ATOM 1641 N N . CYS A 1 198 ? 51.840 -37.318 13.100 1.00 43.88 198 CYS A N 1
ATOM 1642 C CA . CYS A 1 198 ? 52.503 -36.752 14.277 1.00 43.88 198 CYS A CA 1
ATOM 1643 C C . CYS A 1 198 ? 53.670 -35.832 13.910 1.00 43.88 198 CYS A C 1
ATOM 1645 O O . CYS A 1 198 ? 54.300 -36.077 12.856 1.00 43.88 198 CYS A O 1
#

Secondary structure (DSSP, 8-state):
--S-TTHHHHHHHHHHHIIIIIHHHHHHHHHH-HHHHHHHHHHHTT-S--HHHHHHHHHHHHHHHHHHHHHHHHTS-TTSTTHHHHHHHHHHHHHHHHHHHHHHHHHHHHHHHHHHHHT-TT----GGGHHHHTTS----S-------------------------------------------PPPP----------

Foldseek 3Di:
DPDDPCVLVVLLVLLVCCVPPVVVVVVCCVPPPPPVVVVQVVVCPPPPDGPNNVSCVSVVVLVVLLVVLVVVLVVDDPPDPCNVVSVVSNVSSVVSVVVVVVVVVVVVVVVVVVVVCVVVVPDPPVVVCVVVVVPPDPPPPDDPDDDDDDDDDDDDDDDDDDDDDDDDDDPDPPDDPPDDPDDDDDDDDDDDDDDDDD

Radius of gyration: 32.59 Å; chains: 1; bounding box: 73×103×51 Å

InterPro domains:
  IPR000219 Dbl homology domain [PF00621] (8-98)
  IPR000219 Dbl homology domain [PS50010] (1-103)
  IPR035899 Dbl homology (DH) domain superfamily [G3DSA:1.20.900.10] (2-120)
  IPR035899 Dbl homology (DH) domain superfamily [SSF48065] (5-119)
  IPR051092 FYVE, RhoGEF and PH domain-containing [PTHR12673] (6-158)

Sequence (198 aa):
NSFPKQLWNHYSDYAKQYTNAIKPTLDEKYDDDESFVEFLKLRRGSSELTLENLLQLPVQRIPEYDKYLNELLQETDPGHPDYDHLSRAAAKVRQMVKEREDELENMDNMRRMERVQYKFPHDDLQLQNIERRHLSARRKSAPGAVLFRGSIKPKSSNNILSSNSMGKKDPEIFQYNNFNRQYLMEGNVEFSRASNSC